Protein AF-A0A2G4FPA4-F1 (afdb_monomer)

Sequence (203 aa):
MAILRFGFSFLLLLSLALGSSGAQDKDKKAEDKPAKADPKEKWIPVGQVVAILKEVRESDKSVVLSIQTKNSYYNPQARRMVPAKMEDVELLLKDDVKIRRLNPKEDFDDKGRPKKYTVKELKELKGDDLKTPGYPADFTDLISQSIVNVTLMQKPQKPVRGGATGLVGVAGKKDDPDIAREMRPKISSIVIMGSLPDNANKR

Nearest PDB structures (foldseek):
  1txy-assembly1_B  TM=3.139E-01  e=8.212E-01  Escherichia coli
  6iic-assembly1_C  TM=1.418E-01  e=7.969E+00  Mud crab virus
  6hn4-assembly1_F  TM=1.815E-01  e=5.999E+00  Homo sapiens

pLDDT: mean 72.83, std 21.33, range [30.19, 94.69]

Radius of gyration: 29.4 Å; Cα contacts (8 Å, |Δi|>4): 274; chains: 1; bounding box: 83×73×70 Å

Secondary structure (DSSP, 8-state):
------------------------------------------PEEEEEEEEEEEEEETTTTEEEEEEEEE--EEETTTTEEEPPEEEEEEEEEEEEEEEEESSPPP-B-TTSPBP---HHHHHHHT-S-TTSSSEE--GGG--TTEEEEEEEEEPPPP-----SS-S----S-S--HHHHHHTS-EEEEEEEEEE--GGGG--

Solvent-accessible surface area (backbone atoms only — not comparable to full-atom values): 13214 Å² total; per-residue (Å²): 133,85,85,91,81,90,80,93,77,90,80,91,82,87,83,89,81,86,89,87,90,86,89,86,88,84,90,81,78,92,70,82,73,77,73,80,74,72,80,74,78,64,62,38,80,75,50,74,47,73,28,33,33,59,47,78,38,76,92,77,38,31,37,33,30,40,31,75,81,40,77,61,45,79,38,79,88,76,73,40,76,43,74,57,42,74,45,81,45,80,40,41,52,39,97,78,50,46,43,20,21,58,63,77,83,90,48,62,43,102,82,73,43,78,55,79,75,49,78,66,54,56,50,59,59,27,48,92,54,72,88,52,80,38,20,75,46,57,76,89,70,66,47,63,47,18,35,31,40,34,34,31,28,25,72,69,76,78,79,79,90,71,75,99,62,91,79,89,77,81,89,85,76,82,81,48,70,66,57,59,58,68,63,44,60,24,34,42,31,41,33,38,72,47,69,58,66,86,71,77,76,77,120

Structure (mmCIF, N/CA/C/O backbone):
data_AF-A0A2G4FPA4-F1
#
_entry.id   AF-A0A2G4FPA4-F1
#
loop_
_atom_site.group_PDB
_atom_site.id
_atom_site.type_symbol
_atom_site.label_atom_id
_atom_site.label_alt_id
_atom_site.label_comp_id
_atom_site.label_asym_id
_atom_site.label_entity_id
_atom_site.label_seq_id
_atom_site.pdbx_PDB_ins_code
_atom_site.Cartn_x
_atom_site.Cartn_y
_atom_site.Cartn_z
_atom_site.occupancy
_atom_site.B_iso_or_equiv
_atom_site.auth_seq_id
_atom_site.auth_comp_id
_atom_site.auth_asym_id
_atom_site.auth_atom_id
_atom_site.pdbx_PDB_model_num
ATOM 1 N N . MET A 1 1 ? -56.669 -41.260 -10.241 1.00 34.75 1 MET A N 1
ATOM 2 C CA . MET A 1 1 ? -55.200 -41.248 -10.401 1.00 34.75 1 MET A CA 1
ATOM 3 C C . MET A 1 1 ? -54.821 -40.135 -11.372 1.00 34.75 1 MET A C 1
ATOM 5 O O . MET A 1 1 ? -55.480 -40.036 -12.392 1.00 34.75 1 MET A O 1
ATOM 9 N N . ALA A 1 2 ? -53.792 -39.354 -11.016 1.00 39.81 2 ALA A N 1
ATOM 10 C CA . ALA A 1 2 ? -52.920 -38.506 -11.854 1.00 39.81 2 ALA A CA 1
ATOM 11 C C . ALA A 1 2 ? -53.535 -37.351 -12.700 1.00 39.81 2 ALA A C 1
ATOM 13 O O . ALA A 1 2 ? -54.249 -37.592 -13.659 1.00 39.81 2 ALA A O 1
ATOM 14 N N . ILE A 1 3 ? -53.315 -36.085 -12.287 1.00 45.44 3 ILE A N 1
ATOM 15 C CA . ILE A 1 3 ? -52.345 -35.087 -12.845 1.00 45.44 3 ILE A CA 1
ATOM 16 C C . ILE A 1 3 ? -52.970 -34.264 -14.002 1.00 45.44 3 ILE A C 1
ATOM 18 O O . ILE A 1 3 ? -53.165 -34.769 -15.094 1.00 45.44 3 ILE A O 1
ATOM 22 N N . LEU A 1 4 ? -53.491 -33.051 -13.760 1.00 46.22 4 LEU A N 1
ATOM 23 C CA . LEU A 1 4 ? -52.793 -31.746 -13.725 1.00 46.22 4 LEU A CA 1
ATOM 24 C C . LEU A 1 4 ? -52.114 -31.365 -15.063 1.00 46.22 4 LEU A C 1
ATOM 26 O O . LEU A 1 4 ? -51.034 -31.871 -15.350 1.00 46.22 4 LEU A O 1
ATOM 30 N N . ARG A 1 5 ? -52.661 -30.375 -15.795 1.00 48.62 5 ARG A N 1
ATOM 31 C CA . ARG A 1 5 ? -52.011 -29.066 -16.057 1.00 48.62 5 ARG A CA 1
ATOM 32 C C . ARG A 1 5 ? -52.805 -28.147 -16.999 1.00 48.62 5 ARG A C 1
ATOM 34 O O . ARG A 1 5 ? -53.297 -28.544 -18.045 1.00 48.62 5 ARG A O 1
ATOM 41 N N . PHE A 1 6 ? -52.845 -26.894 -16.553 1.00 43.06 6 PHE A N 1
ATOM 42 C CA . PHE A 1 6 ? -53.174 -25.644 -17.234 1.00 43.06 6 PHE A CA 1
ATOM 43 C C . PHE A 1 6 ? -52.474 -25.478 -18.595 1.00 43.06 6 PHE A C 1
ATOM 45 O O . PHE A 1 6 ? -51.288 -25.781 -18.714 1.00 43.06 6 PHE A O 1
ATOM 52 N N . GLY A 1 7 ? -53.168 -24.870 -19.560 1.00 42.28 7 GLY A N 1
ATOM 53 C CA . GLY A 1 7 ? -52.597 -24.400 -20.825 1.00 42.28 7 GLY A CA 1
ATOM 54 C C . GLY A 1 7 ? -53.458 -23.294 -21.430 1.00 42.28 7 GLY A C 1
ATOM 55 O O . GLY A 1 7 ? -54.465 -23.563 -22.071 1.00 42.28 7 GLY A O 1
ATOM 56 N N . PHE A 1 8 ? -53.063 -22.058 -21.141 1.00 43.75 8 PHE A N 1
ATOM 57 C CA . PHE A 1 8 ? -53.685 -20.784 -21.500 1.00 43.75 8 PHE A CA 1
ATOM 58 C C . PHE A 1 8 ? -53.718 -20.581 -23.028 1.00 43.75 8 PHE A C 1
ATOM 60 O O . PHE A 1 8 ? -52.703 -20.747 -23.701 1.00 43.75 8 PHE A O 1
ATOM 67 N N . SER A 1 9 ? -54.882 -20.201 -23.554 1.00 44.25 9 SER A N 1
ATOM 68 C CA . SER A 1 9 ? -55.134 -19.793 -24.942 1.00 44.25 9 SER A CA 1
ATOM 69 C C . SER A 1 9 ? -55.704 -18.368 -24.933 1.00 44.25 9 SER A C 1
ATOM 71 O O . SER A 1 9 ? -56.197 -17.941 -23.890 1.00 44.25 9 SER A O 1
ATOM 73 N N . PHE A 1 10 ? -55.697 -17.696 -26.094 1.00 41.00 10 PHE A N 1
ATOM 74 C CA . PHE A 1 10 ? -56.255 -16.357 -26.385 1.00 41.00 10 PHE A CA 1
ATOM 75 C C . PHE A 1 10 ? -55.409 -15.155 -25.902 1.00 41.00 10 PHE A C 1
ATOM 77 O O . PHE A 1 10 ? -54.870 -15.172 -24.808 1.00 41.00 10 PHE A O 1
ATOM 84 N N . LEU A 1 11 ? -55.265 -14.027 -26.606 1.00 40.06 11 LEU A N 1
ATOM 85 C CA . LEU A 1 11 ? -55.707 -13.570 -27.927 1.00 40.06 11 LEU A CA 1
ATOM 86 C C . LEU A 1 11 ? -54.980 -12.240 -28.227 1.00 40.06 11 LEU A C 1
ATOM 88 O O . LEU A 1 11 ? -54.723 -11.438 -27.333 1.00 40.06 11 LEU A O 1
ATOM 92 N N . LEU A 1 12 ? -54.706 -12.026 -29.507 1.00 42.94 12 LEU A N 1
ATOM 93 C CA . LEU A 1 12 ? -54.334 -10.787 -30.195 1.00 42.94 12 LEU A CA 1
ATOM 94 C C . LEU A 1 12 ? -55.388 -9.660 -30.010 1.00 42.94 12 LEU A C 1
ATOM 96 O O . LEU A 1 12 ? -56.567 -9.990 -30.057 1.00 42.94 12 LEU A O 1
ATOM 100 N N . LEU A 1 13 ? -54.989 -8.373 -29.906 1.00 38.28 13 LEU A N 1
ATOM 101 C CA . LEU A 1 13 ? -55.475 -7.200 -30.696 1.00 38.28 13 LEU A CA 1
ATOM 102 C C . LEU A 1 13 ? -55.431 -5.820 -29.989 1.00 38.28 13 LEU A C 1
ATOM 104 O O . LEU A 1 13 ? -55.805 -5.696 -28.831 1.00 38.28 13 LEU A O 1
ATOM 108 N N . LEU A 1 14 ? -55.166 -4.795 -30.827 1.00 39.84 14 LEU A N 1
ATOM 109 C CA . LEU A 1 14 ? -55.615 -3.381 -30.765 1.00 39.84 14 LEU A CA 1
ATOM 110 C C . LEU A 1 14 ? -54.923 -2.473 -29.718 1.00 39.84 14 LEU A C 1
ATOM 112 O O . LEU A 1 14 ? -54.841 -2.823 -28.556 1.00 39.84 14 LEU A O 1
ATOM 116 N N . SER A 1 15 ? -54.396 -1.281 -30.030 1.00 41.56 15 SER A N 1
ATOM 117 C CA . SER A 1 15 ? -54.979 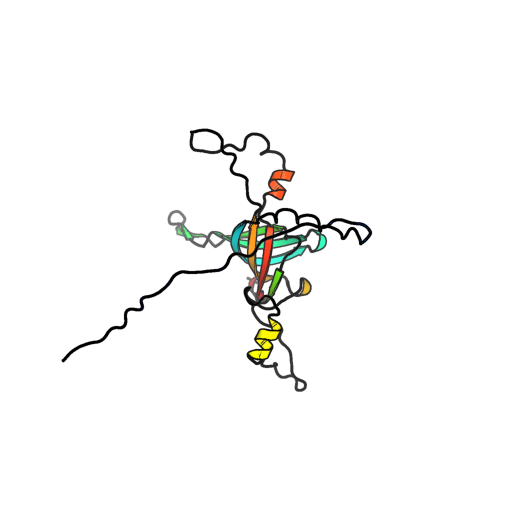-0.222 -30.865 1.00 41.56 15 SER A CA 1
ATOM 118 C C . SER A 1 15 ? -53.954 0.781 -31.432 1.00 41.56 15 SER A C 1
ATOM 120 O O . SER A 1 15 ? -53.053 1.246 -30.736 1.00 41.56 15 SER A O 1
ATOM 122 N N . LEU A 1 16 ? -54.194 1.167 -32.688 1.00 47.09 16 LEU A N 1
ATOM 123 C CA . LEU A 1 16 ? -53.699 2.352 -33.397 1.00 47.09 16 LEU A CA 1
ATOM 124 C C . LEU A 1 16 ? -54.377 3.634 -32.869 1.00 47.09 16 LEU A C 1
ATOM 126 O O . LEU A 1 16 ? -55.590 3.627 -32.671 1.00 47.09 16 LEU A O 1
ATOM 130 N N . ALA A 1 17 ? -53.643 4.749 -32.791 1.00 42.81 17 ALA A N 1
ATOM 131 C CA . ALA A 1 17 ? -54.207 6.098 -32.923 1.00 42.81 17 ALA A CA 1
ATOM 132 C C . ALA A 1 17 ? -53.205 7.043 -33.622 1.00 42.81 17 ALA A C 1
ATOM 134 O O . ALA A 1 17 ? -52.077 7.226 -33.170 1.00 42.81 17 ALA A O 1
ATOM 135 N N . LEU A 1 18 ? -53.658 7.594 -34.754 1.00 44.34 18 LEU A N 1
ATOM 136 C CA . LEU A 1 18 ? -53.112 8.708 -35.549 1.00 44.34 18 LEU A CA 1
ATOM 137 C C . LEU A 1 18 ? -53.136 10.011 -34.700 1.00 44.34 18 LEU A C 1
ATOM 139 O O . LEU A 1 18 ? -53.946 10.093 -33.789 1.00 44.34 18 LEU A O 1
ATOM 143 N N . GLY A 1 19 ? -52.340 11.079 -34.842 1.00 37.81 19 GLY A N 1
ATOM 144 C CA . GLY A 1 19 ? -51.665 11.709 -35.980 1.00 37.81 19 GLY A CA 1
ATOM 145 C C . GLY A 1 19 ? -52.340 13.060 -36.309 1.00 37.81 19 GLY A C 1
ATOM 146 O O . GLY A 1 19 ? -53.482 13.019 -36.747 1.00 37.81 19 GLY A O 1
ATOM 147 N N . SER A 1 20 ? -51.676 14.221 -36.105 1.00 42.69 20 SER A N 1
ATOM 148 C CA . SER A 1 20 ? -51.633 15.420 -37.005 1.00 42.69 20 SER A CA 1
ATOM 149 C C . SER A 1 20 ? -51.256 16.784 -36.351 1.00 42.69 20 SER A C 1
ATOM 151 O O . SER A 1 20 ? -51.858 17.229 -35.385 1.00 42.69 20 SER A O 1
ATOM 153 N N . SER A 1 21 ? -50.216 17.400 -36.943 1.00 44.25 21 SER A N 1
ATOM 154 C CA . SER A 1 21 ? -49.910 18.812 -37.301 1.00 44.25 21 SER A CA 1
ATOM 155 C C . SER A 1 21 ? -50.507 20.047 -36.582 1.00 44.25 21 SER A C 1
ATOM 157 O O . SER A 1 21 ? -51.718 20.190 -36.468 1.00 44.25 21 SER A O 1
ATOM 159 N N . GLY A 1 22 ? -49.639 21.043 -36.316 1.00 35.12 22 GLY A N 1
ATOM 160 C CA . GLY A 1 22 ? -49.979 22.465 -36.111 1.00 35.12 22 GLY A CA 1
ATOM 161 C C . GLY A 1 22 ? -48.761 23.324 -35.707 1.00 35.12 22 GLY A C 1
ATOM 162 O O . GLY A 1 22 ? -48.114 23.032 -34.708 1.00 35.12 22 GLY A O 1
ATOM 163 N N . ALA A 1 23 ? -48.423 24.358 -36.487 1.00 40.69 23 ALA A N 1
ATOM 164 C CA . ALA A 1 23 ? -47.269 25.256 -36.316 1.00 40.69 23 ALA A CA 1
ATOM 165 C C . ALA A 1 23 ? -47.632 26.580 -35.603 1.00 40.69 23 ALA A C 1
ATOM 167 O O . ALA A 1 23 ? -48.691 27.112 -35.909 1.00 40.69 23 ALA A O 1
ATOM 168 N N . GLN A 1 24 ? -46.752 27.128 -34.739 1.00 33.03 24 GLN A N 1
ATOM 169 C CA . GLN A 1 24 ? -46.322 28.552 -34.663 1.00 33.03 24 GLN A CA 1
ATOM 170 C C . GLN A 1 24 ? -45.590 28.917 -33.346 1.00 33.03 24 GLN A C 1
ATOM 172 O O . GLN A 1 24 ? -46.107 28.719 -32.256 1.00 33.03 24 GLN A O 1
ATOM 177 N N . ASP A 1 25 ? -44.409 29.519 -33.532 1.00 34.91 25 ASP A N 1
ATOM 178 C CA . ASP A 1 25 ? -43.766 30.632 -32.807 1.00 34.91 25 ASP A CA 1
ATOM 179 C C . ASP A 1 25 ? -43.399 30.620 -31.297 1.00 34.91 25 ASP A C 1
ATOM 181 O O . ASP A 1 25 ? -44.233 30.552 -30.401 1.00 34.91 25 ASP A O 1
ATOM 185 N N . LYS A 1 26 ? -42.107 30.954 -31.107 1.00 30.19 26 LYS A N 1
ATOM 186 C CA . LYS A 1 26 ? -41.444 31.760 -30.056 1.00 30.19 26 LYS A CA 1
ATOM 187 C C . LYS A 1 26 ? -41.018 31.148 -28.709 1.00 30.19 26 LYS A C 1
ATOM 189 O O . LYS A 1 26 ? -41.804 30.851 -27.819 1.00 30.19 26 LYS A O 1
ATOM 194 N N . ASP A 1 27 ? -39.687 31.152 -28.577 1.00 43.16 27 ASP A N 1
ATOM 195 C CA . ASP A 1 27 ? -38.871 31.427 -27.391 1.00 43.16 27 ASP A CA 1
ATOM 196 C C . ASP A 1 27 ? -38.981 30.490 -26.184 1.00 43.16 27 ASP A C 1
ATOM 198 O O . ASP A 1 27 ? -39.816 30.664 -25.299 1.00 43.16 27 ASP A O 1
ATOM 202 N N . LYS A 1 28 ? -37.992 29.589 -26.066 1.00 33.06 28 LYS A N 1
ATOM 203 C CA . LYS A 1 28 ? -37.358 29.255 -24.779 1.00 33.06 28 LYS A CA 1
ATOM 204 C C . LYS A 1 28 ? -36.022 28.530 -24.970 1.00 33.06 28 LYS A C 1
ATOM 206 O O . LYS A 1 28 ? -35.974 27.369 -25.347 1.00 33.06 28 LYS A O 1
ATOM 211 N N . LYS A 1 29 ? -34.962 29.266 -24.618 1.00 32.78 29 LYS A N 1
ATOM 212 C CA . LY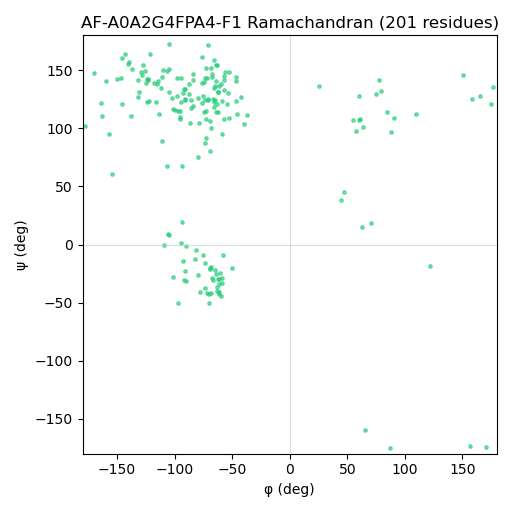S A 1 29 ? -33.776 28.804 -23.883 1.00 32.78 29 LYS A CA 1
ATOM 213 C C . LYS A 1 29 ? -32.996 27.647 -24.526 1.00 32.78 29 LYS A C 1
ATOM 215 O O . LYS A 1 29 ? -33.292 26.477 -24.320 1.00 32.78 29 LYS A O 1
ATOM 220 N N . ALA A 1 30 ? -31.926 28.009 -25.234 1.00 36.53 30 ALA A N 1
ATOM 221 C CA . ALA A 1 30 ? -30.812 27.110 -25.501 1.00 36.53 30 ALA A CA 1
ATOM 222 C C . ALA A 1 30 ? -30.221 26.649 -24.157 1.00 36.53 30 ALA A C 1
ATOM 224 O O . ALA A 1 30 ? -29.442 27.360 -23.529 1.00 36.53 30 ALA A O 1
ATOM 225 N N . GLU A 1 31 ? -30.670 25.490 -23.683 1.00 33.12 31 GLU A N 1
ATOM 226 C CA . GLU A 1 31 ? -29.998 24.737 -22.635 1.00 33.12 31 GLU A CA 1
ATOM 227 C C . GLU A 1 31 ? -28.774 24.053 -23.240 1.00 33.12 31 GLU A C 1
ATOM 229 O O . GLU A 1 31 ? -28.856 23.374 -24.270 1.00 33.12 31 GLU A O 1
ATOM 234 N N . ASP A 1 32 ? -27.640 24.283 -22.581 1.00 41.69 32 ASP A N 1
ATOM 235 C CA . ASP A 1 32 ? -26.390 23.558 -22.736 1.00 41.69 32 ASP A CA 1
ATOM 236 C C . ASP A 1 32 ? -26.653 22.072 -22.978 1.00 41.69 32 ASP A C 1
ATOM 238 O O . ASP A 1 32 ? -27.072 21.331 -22.087 1.00 41.69 32 ASP A O 1
ATOM 242 N N . LYS A 1 33 ? -26.347 21.608 -24.191 1.00 37.62 33 LYS A N 1
ATOM 243 C CA . LYS A 1 33 ? -26.047 20.194 -24.389 1.00 37.62 33 LYS A CA 1
ATOM 244 C C . LYS A 1 33 ? -24.774 19.927 -23.587 1.00 37.62 33 LYS A C 1
ATOM 246 O O . LYS A 1 33 ? -23.735 20.466 -23.976 1.00 37.62 33 LYS A O 1
ATOM 251 N N . PRO A 1 34 ? -24.796 19.107 -22.519 1.00 38.94 34 PRO A N 1
ATOM 252 C CA . PRO A 1 34 ? -23.556 18.701 -21.892 1.00 38.94 34 PRO A CA 1
ATOM 253 C C . PRO A 1 34 ? -22.726 18.002 -22.962 1.00 38.94 34 PRO A C 1
ATOM 255 O O . PRO A 1 34 ? -23.188 17.069 -23.633 1.00 38.94 34 PRO A O 1
ATOM 258 N N . ALA A 1 35 ? -21.517 18.524 -23.155 1.00 36.78 35 ALA A N 1
ATOM 259 C CA . ALA A 1 35 ? -20.487 17.908 -23.960 1.00 36.78 35 ALA A CA 1
ATOM 260 C C . ALA A 1 35 ? -20.474 16.406 -23.659 1.00 36.78 35 ALA A C 1
ATOM 262 O O . ALA A 1 35 ? -20.438 15.987 -22.499 1.00 36.78 35 ALA A O 1
ATOM 263 N N . LYS A 1 36 ? -20.569 15.598 -24.720 1.00 38.06 36 LYS A N 1
ATOM 264 C CA . LYS A 1 36 ? -20.336 14.156 -24.660 1.00 38.06 36 LYS A CA 1
ATOM 265 C C . LYS A 1 36 ? -19.058 13.944 -23.862 1.00 38.06 36 LYS A C 1
ATOM 267 O O . LYS A 1 36 ? -17.993 14.330 -24.328 1.00 38.06 36 LYS A O 1
ATOM 272 N N . ALA A 1 37 ? -19.206 13.357 -22.676 1.00 39.19 37 ALA A N 1
ATOM 273 C CA . ALA A 1 37 ? -18.095 12.935 -21.849 1.00 39.19 37 ALA A CA 1
ATOM 274 C C . ALA A 1 37 ? -17.100 12.176 -22.729 1.00 39.19 37 ALA A C 1
ATOM 276 O O . ALA A 1 37 ? -17.478 11.206 -23.399 1.00 39.19 37 ALA A O 1
ATOM 277 N N . ASP A 1 38 ? -15.858 12.654 -22.739 1.00 49.84 38 ASP A N 1
ATOM 278 C CA . ASP A 1 38 ? -14.746 11.985 -23.388 1.00 49.84 38 ASP A CA 1
ATOM 279 C C . ASP A 1 38 ? -14.754 10.497 -23.015 1.00 49.84 38 ASP A C 1
ATOM 281 O O . ASP A 1 38 ? -15.091 10.137 -21.876 1.00 49.84 38 ASP A O 1
ATOM 285 N N . PRO A 1 39 ? -14.444 9.599 -23.964 1.00 48.75 39 PRO A N 1
ATOM 286 C CA . PRO A 1 39 ? -14.462 8.172 -23.706 1.00 48.75 39 PRO A CA 1
ATOM 287 C C . PRO A 1 39 ? -13.520 7.887 -22.540 1.00 48.75 39 PRO A C 1
ATOM 289 O O . PRO A 1 39 ? -12.307 7.978 -22.703 1.00 48.75 39 PRO A O 1
ATOM 292 N N . LYS A 1 40 ? -14.091 7.553 -21.370 1.00 58.19 40 LYS A N 1
ATOM 293 C CA . LYS A 1 40 ? -13.372 7.075 -20.181 1.00 58.19 40 LYS A CA 1
ATOM 294 C C . LYS A 1 40 ? -12.277 6.123 -20.649 1.00 58.19 40 LYS A C 1
ATOM 296 O O . LYS A 1 40 ? -12.586 4.992 -21.032 1.00 58.19 40 LYS A O 1
ATOM 301 N N . GLU A 1 41 ? -11.027 6.589 -20.654 1.00 62.44 41 GLU A N 1
ATOM 302 C CA . GLU A 1 41 ? -9.870 5.765 -20.981 1.00 62.44 41 GLU A CA 1
ATOM 303 C C . GLU A 1 41 ? -9.941 4.526 -20.085 1.00 62.44 41 GLU A C 1
ATOM 305 O O . GLU A 1 41 ? -9.834 4.612 -18.858 1.00 62.44 41 GLU A O 1
ATOM 310 N N . LYS A 1 42 ? -10.240 3.368 -20.685 1.00 73.81 42 LYS A N 1
ATOM 311 C CA . LYS A 1 42 ? -10.439 2.116 -19.952 1.00 73.81 42 LYS A CA 1
ATOM 312 C C . LYS A 1 42 ? -9.084 1.601 -19.484 1.00 73.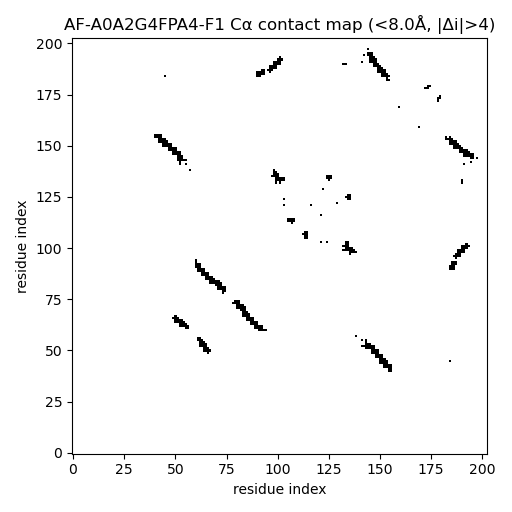81 42 LYS A C 1
ATOM 314 O O . LYS A 1 42 ? -8.448 0.817 -20.179 1.00 73.81 42 LYS A O 1
ATOM 319 N N . TRP A 1 43 ? -8.652 2.051 -18.312 1.00 81.31 43 TRP A N 1
ATOM 320 C CA . TRP A 1 43 ? -7.528 1.467 -17.586 1.00 81.31 43 TRP A CA 1
ATOM 321 C C . TRP A 1 43 ? -7.742 -0.043 -17.410 1.00 81.31 43 TRP A C 1
ATOM 323 O O . TRP A 1 43 ? -8.817 -0.477 -16.990 1.00 81.31 43 TRP A O 1
ATOM 333 N N . ILE A 1 44 ? -6.727 -0.832 -17.755 1.00 84.62 44 ILE A N 1
ATOM 334 C CA . ILE A 1 44 ? -6.735 -2.291 -17.639 1.00 84.62 44 ILE A CA 1
ATOM 335 C C . ILE A 1 44 ? -6.013 -2.673 -16.339 1.00 84.62 44 ILE A C 1
ATOM 337 O O . ILE A 1 44 ? -4.879 -2.227 -16.141 1.00 84.62 44 ILE A O 1
ATOM 341 N N . PRO A 1 45 ? -6.617 -3.493 -15.459 1.00 86.56 45 PRO A N 1
ATOM 342 C CA . PRO A 1 45 ? -5.928 -4.011 -14.283 1.00 86.56 45 PRO A CA 1
ATOM 343 C C . PRO A 1 45 ? -4.805 -4.959 -14.705 1.00 86.56 45 PRO A C 1
ATOM 345 O O . PRO A 1 45 ? -5.039 -5.925 -15.427 1.00 86.56 45 PRO A O 1
ATOM 348 N N . VAL A 1 46 ? -3.588 -4.675 -14.245 1.00 87.06 46 VAL A N 1
ATOM 349 C CA . VAL A 1 46 ? -2.388 -5.488 -14.515 1.00 87.06 46 VAL A CA 1
ATOM 350 C C . VAL A 1 46 ? -2.186 -6.534 -13.423 1.00 87.06 46 VAL A C 1
ATOM 352 O O . VAL A 1 46 ? -1.683 -7.621 -13.685 1.00 87.06 46 VAL A O 1
ATOM 355 N N . GLY A 1 47 ? -2.602 -6.221 -12.197 1.00 89.31 47 GLY A N 1
ATOM 356 C CA . GLY A 1 47 ? -2.505 -7.134 -11.069 1.00 89.31 47 GLY A CA 1
ATOM 357 C C . GLY A 1 47 ? -2.493 -6.417 -9.727 1.00 89.31 47 GLY A C 1
ATOM 358 O O . GLY A 1 47 ? -2.674 -5.199 -9.642 1.00 89.31 47 GLY A O 1
ATOM 359 N N . GLN A 1 48 ? -2.270 -7.204 -8.681 1.00 91.12 48 GLN A N 1
ATOM 360 C CA . GLN A 1 48 ? -2.103 -6.740 -7.311 1.00 91.12 48 GLN A CA 1
ATOM 361 C C . GLN A 1 48 ? -0.760 -7.211 -6.770 1.00 91.12 48 GLN A C 1
ATOM 363 O O . GLN A 1 48 ? -0.340 -8.334 -7.053 1.00 91.12 48 GLN A O 1
ATOM 368 N N . VAL A 1 49 ? -0.094 -6.356 -6.001 1.00 91.56 49 VAL A N 1
ATOM 369 C CA . VAL A 1 49 ? 1.200 -6.663 -5.387 1.00 91.56 49 VAL A CA 1
ATOM 370 C C . VAL A 1 49 ? 1.136 -6.308 -3.911 1.00 91.56 49 VAL A C 1
ATOM 372 O O . VAL A 1 49 ? 0.717 -5.210 -3.552 1.00 91.56 49 VAL A O 1
ATOM 375 N N . VAL A 1 50 ? 1.566 -7.234 -3.057 1.00 91.88 50 VAL A N 1
ATOM 376 C CA . VAL A 1 50 ? 1.801 -6.955 -1.639 1.00 91.88 50 VAL A CA 1
ATOM 377 C C . VAL A 1 50 ? 3.253 -6.527 -1.484 1.00 91.88 50 VAL A C 1
ATOM 379 O O . VAL A 1 50 ? 4.158 -7.235 -1.925 1.00 91.88 50 VAL A O 1
ATOM 382 N N . ALA A 1 51 ? 3.470 -5.360 -0.892 1.00 92.50 51 ALA A N 1
ATOM 383 C CA . ALA A 1 51 ? 4.785 -4.757 -0.756 1.00 92.50 51 ALA A CA 1
ATOM 384 C C . ALA A 1 51 ? 4.931 -4.034 0.582 1.00 92.50 51 ALA A C 1
ATOM 386 O O . ALA A 1 51 ? 3.945 -3.731 1.257 1.00 92.50 51 ALA A O 1
ATOM 387 N N . ILE A 1 52 ? 6.175 -3.737 0.944 1.00 93.19 52 ILE A N 1
ATOM 388 C CA . ILE A 1 52 ? 6.493 -2.896 2.096 1.00 93.19 52 ILE A CA 1
ATOM 389 C C . ILE A 1 52 ? 6.665 -1.469 1.593 1.00 93.19 52 ILE A C 1
ATOM 391 O O . ILE A 1 52 ? 7.505 -1.211 0.732 1.00 93.19 52 ILE A O 1
ATOM 395 N N . LEU A 1 53 ? 5.891 -0.537 2.128 1.00 93.25 53 LEU A N 1
ATOM 396 C CA . LEU A 1 53 ? 6.038 0.875 1.817 1.00 93.25 53 LEU A CA 1
ATOM 397 C C . LEU A 1 53 ? 7.329 1.407 2.447 1.00 93.25 53 LEU A C 1
ATOM 399 O O . LEU A 1 53 ? 7.517 1.286 3.654 1.00 93.25 53 LEU A O 1
ATOM 403 N N . LYS A 1 54 ? 8.225 1.999 1.656 1.00 92.62 54 LYS A N 1
ATOM 404 C CA . LYS A 1 54 ? 9.426 2.669 2.178 1.00 92.62 54 LYS A CA 1
ATOM 405 C C . LYS A 1 54 ? 9.221 4.169 2.307 1.00 92.62 54 LYS A C 1
ATOM 407 O O . LYS A 1 54 ? 9.476 4.729 3.370 1.00 92.62 54 LYS A O 1
ATOM 412 N N . GLU A 1 55 ? 8.742 4.791 1.238 1.00 91.00 55 GLU A N 1
ATOM 413 C CA . GLU A 1 55 ? 8.645 6.242 1.117 1.00 91.00 55 GLU A CA 1
ATOM 414 C C . GLU A 1 55 ? 7.411 6.621 0.291 1.00 91.00 55 GLU A C 1
ATOM 416 O O . GLU A 1 55 ? 7.069 5.936 -0.680 1.00 91.00 55 GLU A O 1
ATOM 421 N N . VAL A 1 56 ? 6.765 7.723 0.671 1.00 91.12 56 VAL A N 1
ATOM 422 C CA . VAL A 1 56 ? 5.663 8.347 -0.068 1.00 91.12 56 VAL A CA 1
ATOM 423 C C . VAL A 1 56 ? 6.124 9.726 -0.513 1.00 91.12 56 VAL A C 1
ATOM 425 O O . VAL A 1 56 ? 6.495 10.551 0.318 1.00 91.12 56 VAL A O 1
ATOM 428 N N . ARG A 1 57 ? 6.088 9.981 -1.822 1.00 91.25 57 ARG A N 1
ATOM 429 C CA . ARG A 1 57 ? 6.397 11.283 -2.417 1.00 91.25 57 ARG A CA 1
ATOM 430 C C . ARG A 1 57 ? 5.121 11.875 -2.981 1.00 91.25 57 ARG A C 1
ATOM 432 O O . ARG A 1 57 ? 4.764 11.657 -4.139 1.00 91.25 57 ARG A O 1
ATOM 439 N N . GLU A 1 58 ? 4.412 12.614 -2.136 1.00 84.56 58 GLU A N 1
ATOM 440 C CA . GLU A 1 58 ? 3.147 13.249 -2.517 1.00 84.56 58 GLU A CA 1
ATOM 441 C C . GLU A 1 58 ? 3.336 14.282 -3.639 1.00 84.56 58 GLU A C 1
ATOM 443 O O . GLU A 1 58 ? 2.504 14.350 -4.543 1.00 84.56 58 GLU A O 1
ATOM 448 N N . SER A 1 59 ? 4.454 15.025 -3.633 1.00 85.31 59 SER A N 1
ATOM 449 C CA . SER A 1 59 ? 4.776 16.034 -4.657 1.00 85.31 59 SER A CA 1
ATOM 450 C C . SER A 1 59 ? 4.872 15.436 -6.058 1.00 85.31 59 SER A C 1
ATOM 452 O O . SER A 1 59 ? 4.308 15.969 -7.012 1.00 85.31 59 SER A O 1
ATOM 454 N N . ASP A 1 60 ? 5.544 14.291 -6.161 1.00 83.62 60 ASP A N 1
ATOM 455 C CA . ASP A 1 60 ? 5.861 13.638 -7.432 1.00 83.62 60 ASP A CA 1
ATOM 456 C C . ASP A 1 60 ? 4.804 12.590 -7.800 1.00 83.62 60 ASP A C 1
ATOM 458 O O . ASP A 1 60 ? 4.909 11.914 -8.828 1.00 83.62 60 ASP A O 1
ATOM 462 N N . LYS A 1 61 ? 3.776 12.445 -6.949 1.00 88.38 61 LYS A N 1
ATOM 463 C CA . LYS A 1 61 ? 2.765 11.388 -7.017 1.00 88.38 61 LYS A CA 1
ATOM 464 C C . LYS A 1 61 ? 3.425 10.020 -7.209 1.00 88.38 61 LYS A C 1
ATOM 466 O O . LYS A 1 61 ? 2.982 9.232 -8.045 1.00 88.38 61 LYS A O 1
ATOM 471 N N . SER A 1 62 ? 4.482 9.727 -6.456 1.00 90.00 62 SER A N 1
ATOM 472 C CA . SER A 1 62 ? 5.189 8.447 -6.518 1.00 90.00 62 SER A CA 1
ATOM 473 C C . SER A 1 62 ? 5.326 7.807 -5.139 1.00 90.00 62 SER A C 1
ATOM 475 O O . SER A 1 62 ? 5.265 8.463 -4.099 1.00 90.00 62 SER A O 1
ATOM 477 N N . VAL A 1 63 ? 5.456 6.484 -5.121 1.00 92.00 63 VAL A N 1
ATOM 478 C CA . VAL A 1 63 ? 5.722 5.708 -3.906 1.00 92.00 63 VAL A CA 1
ATOM 479 C C . VAL A 1 63 ? 6.855 4.731 -4.162 1.00 92.00 63 VAL A C 1
ATOM 481 O O . VAL A 1 63 ? 6.939 4.124 -5.234 1.00 92.00 63 VAL A O 1
ATOM 484 N N . VAL A 1 64 ? 7.711 4.559 -3.160 1.00 92.88 64 VAL A N 1
ATOM 485 C CA . VAL A 1 64 ? 8.798 3.582 -3.182 1.00 92.88 64 VAL A CA 1
ATOM 486 C C . VAL A 1 64 ? 8.354 2.355 -2.400 1.00 92.88 64 VAL A C 1
ATOM 488 O O . VAL A 1 64 ? 8.114 2.419 -1.190 1.00 92.88 64 VAL A O 1
ATOM 491 N N . LEU A 1 65 ? 8.239 1.231 -3.100 1.00 92.94 65 LEU A N 1
ATOM 492 C CA . LEU A 1 65 ? 7.800 -0.045 -2.547 1.00 92.94 65 LEU A CA 1
ATOM 493 C C . LEU A 1 65 ? 8.954 -1.043 -2.547 1.00 92.94 65 LEU A C 1
ATOM 495 O O . LEU A 1 65 ? 9.633 -1.202 -3.556 1.00 92.94 65 LEU A O 1
ATOM 499 N N . SER A 1 66 ? 9.138 -1.761 -1.445 1.00 92.38 66 SER A N 1
ATOM 500 C CA . SER A 1 66 ? 10.057 -2.893 -1.361 1.00 92.38 66 SER A CA 1
ATOM 501 C C . SER A 1 66 ? 9.289 -4.187 -1.615 1.00 92.38 66 SER A C 1
ATOM 503 O O . SER A 1 66 ? 8.389 -4.549 -0.849 1.00 92.38 66 SER A O 1
ATOM 505 N N . ILE A 1 67 ? 9.618 -4.865 -2.713 1.00 91.00 67 ILE A N 1
ATOM 506 C CA . ILE A 1 67 ? 8.924 -6.064 -3.194 1.00 91.00 67 ILE A CA 1
ATOM 507 C C . ILE A 1 67 ? 9.903 -7.237 -3.183 1.00 91.00 67 ILE A C 1
ATOM 509 O O . ILE A 1 67 ? 11.060 -7.110 -3.582 1.00 91.00 67 ILE A O 1
ATOM 513 N N . GLN A 1 68 ? 9.431 -8.406 -2.760 1.00 85.69 68 GLN A N 1
ATOM 514 C CA . GLN A 1 68 ? 10.191 -9.645 -2.869 1.00 85.69 68 GLN A CA 1
ATOM 515 C C . GLN A 1 68 ? 10.108 -10.173 -4.309 1.00 85.69 68 GLN A C 1
ATOM 517 O O . GLN A 1 68 ? 9.077 -10.702 -4.717 1.00 85.69 68 GLN A O 1
ATOM 522 N N . THR A 1 69 ? 11.177 -10.031 -5.096 1.00 80.56 69 THR A N 1
ATOM 523 C CA . THR A 1 69 ? 11.163 -10.427 -6.521 1.00 80.56 69 THR A CA 1
ATOM 524 C C . THR A 1 69 ? 11.618 -11.862 -6.755 1.00 80.56 69 THR A C 1
ATOM 526 O O . THR A 1 69 ? 11.265 -12.473 -7.764 1.00 80.56 69 THR A O 1
ATOM 529 N N . LYS A 1 70 ? 12.384 -12.431 -5.817 1.00 80.12 70 LYS A N 1
ATOM 530 C CA . LYS A 1 70 ? 12.830 -13.829 -5.862 1.00 80.12 70 LYS A CA 1
ATOM 531 C C . LYS A 1 70 ? 12.588 -14.505 -4.522 1.00 80.12 70 LYS A C 1
ATOM 533 O O . LYS A 1 70 ? 13.043 -14.027 -3.481 1.00 80.12 70 LYS A O 1
ATOM 538 N N . ASN A 1 71 ? 11.900 -15.642 -4.564 1.00 81.19 71 ASN A N 1
ATOM 539 C CA . ASN A 1 71 ? 11.744 -16.506 -3.400 1.00 81.19 71 ASN A CA 1
ATOM 540 C C . ASN A 1 71 ? 13.084 -17.146 -3.036 1.00 81.19 71 ASN A C 1
ATOM 542 O O . ASN A 1 71 ? 13.935 -17.349 -3.901 1.00 81.19 71 ASN A O 1
ATOM 546 N N . SER A 1 72 ? 13.258 -17.469 -1.753 1.00 81.94 72 SER A N 1
ATOM 547 C CA . SER A 1 72 ? 14.406 -18.262 -1.318 1.00 81.94 72 SER A CA 1
ATOM 548 C C . SER A 1 72 ? 14.343 -19.636 -1.979 1.00 81.94 72 SER A C 1
ATOM 550 O O . SER A 1 72 ? 13.290 -20.277 -1.971 1.00 81.94 72 SER A O 1
ATOM 552 N N . TYR A 1 73 ? 15.448 -20.081 -2.569 1.00 85.38 73 TYR A N 1
ATOM 553 C CA . TYR A 1 73 ? 15.529 -21.393 -3.205 1.00 85.38 73 TYR A CA 1
ATOM 554 C C . TYR A 1 73 ? 16.841 -22.093 -2.871 1.00 85.38 73 TYR A C 1
ATOM 556 O O . TYR A 1 73 ? 17.874 -21.467 -2.614 1.00 85.38 73 TYR A O 1
ATOM 564 N N . TYR A 1 74 ? 16.797 -23.424 -2.866 1.00 89.69 74 TYR A N 1
ATOM 565 C CA . TYR A 1 74 ? 17.989 -24.241 -2.687 1.00 89.69 74 TYR A CA 1
ATOM 566 C C . TYR A 1 74 ? 18.797 -24.263 -3.978 1.00 89.69 74 TYR A C 1
ATOM 568 O O . TYR A 1 74 ? 18.290 -24.679 -5.020 1.00 89.69 74 TYR A O 1
ATOM 576 N N . ASN A 1 75 ? 20.058 -23.834 -3.914 1.00 88.69 75 ASN A N 1
ATOM 577 C CA . ASN A 1 75 ? 20.983 -23.998 -5.025 1.00 88.69 75 ASN A CA 1
ATOM 578 C C . ASN A 1 75 ? 21.812 -25.279 -4.804 1.00 88.69 75 ASN A C 1
ATOM 580 O O . ASN A 1 75 ? 22.696 -25.271 -3.941 1.00 88.69 75 ASN A O 1
ATOM 584 N N . PRO A 1 76 ? 21.578 -26.359 -5.580 1.00 89.94 76 PRO A N 1
ATOM 585 C CA . PRO A 1 76 ? 22.288 -27.624 -5.401 1.00 89.94 76 PRO A CA 1
ATOM 586 C C . PRO A 1 76 ? 23.778 -27.530 -5.755 1.00 89.94 76 PRO A C 1
ATOM 588 O O . PRO A 1 76 ? 24.5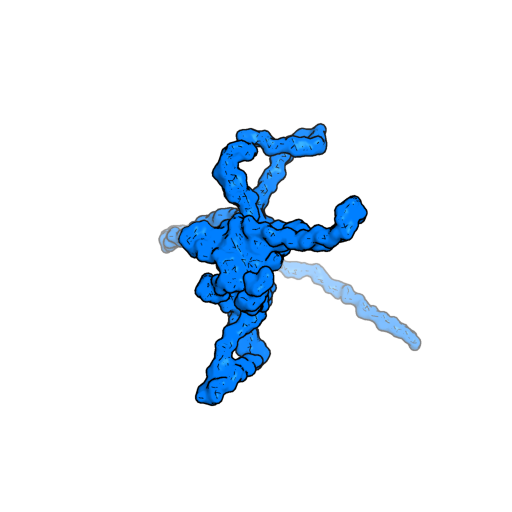87 -28.232 -5.155 1.00 89.94 76 PRO A O 1
ATOM 591 N N . GLN A 1 77 ? 24.168 -26.635 -6.671 1.00 91.69 77 GLN A N 1
ATOM 592 C CA . GLN A 1 77 ? 25.572 -26.445 -7.059 1.00 91.69 77 GLN A CA 1
ATOM 593 C C . GLN A 1 77 ? 26.375 -25.789 -5.932 1.00 91.69 77 GLN A C 1
ATOM 595 O O . GLN A 1 77 ? 27.486 -26.209 -5.628 1.00 91.69 77 GLN A O 1
ATOM 600 N N . ALA A 1 78 ? 25.794 -24.780 -5.281 1.00 88.94 78 ALA A N 1
ATOM 601 C CA . ALA A 1 78 ? 26.435 -24.058 -4.183 1.00 88.94 78 ALA A CA 1
ATOM 602 C C . ALA A 1 78 ? 26.147 -24.667 -2.795 1.00 88.94 78 ALA A C 1
ATOM 604 O O . ALA A 1 78 ? 26.612 -24.124 -1.795 1.00 88.94 78 ALA A O 1
ATOM 605 N N . ARG A 1 79 ? 25.347 -25.746 -2.724 1.00 90.88 79 ARG A N 1
ATOM 606 C CA . ARG A 1 79 ? 24.872 -26.414 -1.494 1.00 90.88 79 ARG A CA 1
ATOM 607 C C . ARG A 1 79 ? 24.395 -25.444 -0.405 1.00 90.88 79 ARG A C 1
ATOM 609 O O . ARG A 1 79 ? 24.628 -25.663 0.781 1.00 90.88 79 ARG A O 1
ATOM 616 N N . ARG A 1 80 ? 23.716 -24.365 -0.802 1.00 90.94 80 ARG A N 1
ATOM 617 C CA . ARG A 1 80 ? 23.229 -23.328 0.118 1.00 90.94 80 ARG A CA 1
ATOM 618 C C . ARG A 1 80 ? 21.843 -22.831 -0.265 1.00 90.94 80 ARG A C 1
ATOM 620 O O . ARG A 1 80 ? 21.452 -22.876 -1.433 1.00 90.94 80 ARG A O 1
ATOM 627 N N . MET A 1 81 ? 21.129 -22.314 0.729 1.00 85.44 81 MET A N 1
ATOM 628 C CA . MET A 1 81 ? 19.928 -21.509 0.519 1.00 85.44 81 MET A CA 1
ATOM 629 C C . MET A 1 81 ? 20.341 -20.152 -0.063 1.00 85.44 81 MET A C 1
ATOM 631 O O . MET A 1 81 ? 21.191 -19.467 0.508 1.00 85.44 81 MET A O 1
ATOM 635 N N . VAL A 1 82 ? 19.768 -19.770 -1.202 1.00 85.19 82 VAL A N 1
ATOM 636 C CA . VAL A 1 82 ? 19.871 -18.400 -1.713 1.00 85.19 82 VAL A CA 1
ATOM 637 C C . VAL A 1 82 ? 18.758 -17.601 -1.041 1.00 85.19 82 VAL A C 1
ATOM 639 O O . VAL A 1 82 ? 17.599 -17.958 -1.242 1.00 85.19 82 VAL A O 1
ATOM 642 N N . PRO A 1 83 ? 19.067 -16.569 -0.232 1.00 84.12 83 PRO A N 1
ATOM 643 C CA . PRO A 1 83 ? 18.040 -15.815 0.472 1.00 84.12 83 PRO A CA 1
ATOM 644 C C . PRO A 1 83 ? 17.131 -15.082 -0.515 1.00 84.12 83 PRO A C 1
ATOM 646 O O . PRO A 1 83 ? 17.528 -14.750 -1.635 1.00 84.12 83 PRO A O 1
ATOM 649 N N . ALA A 1 84 ? 15.906 -14.811 -0.073 1.00 83.50 84 ALA A N 1
ATOM 650 C CA . ALA A 1 84 ? 14.990 -13.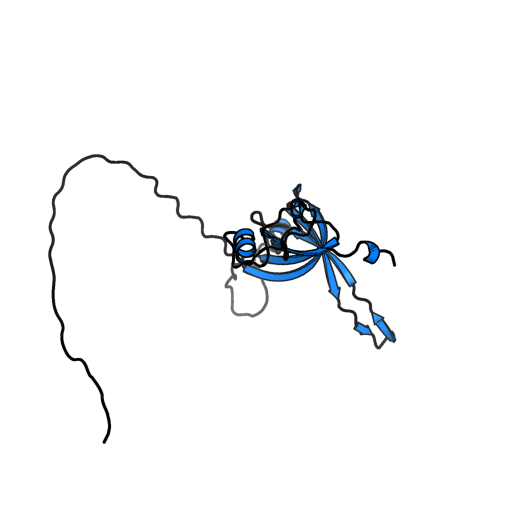966 -0.813 1.00 83.50 84 ALA A CA 1
ATOM 651 C C . ALA A 1 84 ? 15.591 -12.570 -1.014 1.00 83.50 84 ALA A C 1
ATOM 653 O O . ALA A 1 84 ? 16.183 -12.003 -0.094 1.00 83.50 84 ALA A O 1
ATOM 654 N N . LYS A 1 85 ? 15.426 -12.016 -2.216 1.00 85.56 85 LYS A N 1
ATOM 655 C CA . LYS A 1 85 ? 15.893 -10.666 -2.533 1.00 85.56 85 LYS A CA 1
ATOM 656 C C . LYS A 1 85 ? 14.712 -9.700 -2.514 1.00 85.56 85 LYS A C 1
ATOM 658 O O . LYS A 1 85 ? 13.725 -9.925 -3.216 1.00 85.56 85 LYS A O 1
ATOM 663 N N . MET A 1 86 ? 14.852 -8.638 -1.727 1.00 87.56 86 MET A N 1
ATOM 664 C CA . MET A 1 86 ? 13.971 -7.475 -1.762 1.00 87.56 86 MET A CA 1
ATOM 665 C C . MET A 1 86 ? 14.543 -6.460 -2.749 1.00 87.56 86 MET A C 1
ATOM 667 O O . MET A 1 86 ? 15.748 -6.198 -2.741 1.00 87.56 86 MET A O 1
ATOM 671 N N . GLU A 1 87 ? 13.694 -5.912 -3.607 1.00 89.81 87 GLU A N 1
ATOM 672 C CA . GLU A 1 87 ? 14.055 -4.847 -4.538 1.00 89.81 87 GLU A CA 1
ATOM 673 C C . GLU A 1 87 ? 13.122 -3.661 -4.335 1.00 89.81 87 GLU A C 1
ATOM 675 O O . GLU A 1 87 ? 11.918 -3.826 -4.128 1.00 89.81 87 GLU A O 1
ATOM 680 N N . ASP A 1 88 ? 13.703 -2.467 -4.380 1.00 92.62 88 ASP A N 1
ATOM 681 C CA . ASP A 1 88 ? 12.962 -1.225 -4.237 1.00 92.62 88 ASP A CA 1
ATOM 682 C C . ASP A 1 88 ? 12.526 -0.743 -5.616 1.00 92.62 88 ASP A C 1
ATOM 684 O O . ASP A 1 88 ? 13.340 -0.584 -6.528 1.00 92.62 88 ASP A O 1
ATOM 688 N N . VAL A 1 89 ? 11.224 -0.534 -5.766 1.00 91.19 89 VAL A N 1
ATOM 689 C CA . VAL A 1 89 ? 10.590 -0.134 -7.016 1.00 91.19 89 VAL A CA 1
ATOM 690 C C . VAL A 1 89 ? 9.819 1.151 -6.770 1.00 91.19 89 VAL A C 1
ATOM 692 O O . VAL A 1 89 ? 8.923 1.202 -5.928 1.00 91.19 89 VAL A O 1
ATOM 695 N N . GLU A 1 90 ? 10.159 2.186 -7.530 1.00 92.19 90 GLU A N 1
ATOM 696 C CA . GLU A 1 90 ? 9.396 3.428 -7.563 1.00 92.19 90 GLU A CA 1
ATOM 697 C C . GLU A 1 90 ? 8.248 3.308 -8.572 1.00 92.19 90 GLU A C 1
ATOM 699 O O . GLU A 1 90 ? 8.458 2.992 -9.749 1.00 92.19 90 GLU A O 1
ATOM 704 N N . LEU A 1 91 ? 7.026 3.554 -8.103 1.00 91.06 91 LEU A N 1
ATOM 705 C CA . LEU A 1 91 ? 5.808 3.492 -8.905 1.00 91.06 91 LEU A CA 1
ATOM 706 C C . LEU A 1 91 ? 5.046 4.810 -8.836 1.00 91.06 91 LEU A C 1
ATOM 708 O O . LEU A 1 91 ? 4.948 5.436 -7.785 1.00 91.06 91 LEU A O 1
ATOM 712 N N . LEU A 1 92 ? 4.460 5.195 -9.969 1.00 91.69 92 LEU A N 1
ATOM 713 C CA . LEU A 1 92 ? 3.633 6.391 -10.077 1.00 91.69 92 LEU A CA 1
ATOM 714 C C . LEU A 1 92 ? 2.196 6.096 -9.645 1.00 91.69 92 LEU A C 1
ATOM 716 O O . LEU A 1 92 ? 1.626 5.049 -9.966 1.00 91.69 92 LEU A O 1
ATOM 720 N N . LEU A 1 93 ? 1.590 7.052 -8.961 1.00 91.06 93 LEU A N 1
ATOM 721 C CA . LEU A 1 93 ? 0.189 7.059 -8.583 1.00 91.06 93 LEU A CA 1
ATOM 722 C C . LEU A 1 93 ? -0.648 7.596 -9.748 1.00 91.06 93 LEU A C 1
ATOM 724 O O . LEU A 1 93 ? -0.226 8.446 -10.538 1.00 91.06 93 LEU A O 1
ATOM 728 N N . LYS A 1 94 ? -1.863 7.076 -9.874 1.00 89.38 94 LYS A N 1
ATOM 729 C CA . LYS A 1 94 ? -2.907 7.693 -10.690 1.00 89.38 94 LYS A CA 1
ATOM 730 C C . LYS A 1 94 ? -3.413 8.952 -9.971 1.00 89.38 94 LYS A C 1
ATOM 732 O O . LYS A 1 94 ? -3.402 8.996 -8.749 1.00 89.38 94 LYS A O 1
ATOM 737 N N . ASP A 1 95 ? -3.910 9.939 -10.716 1.00 85.62 95 ASP A N 1
ATOM 738 C CA . ASP A 1 95 ? -4.472 11.167 -10.125 1.00 85.62 95 ASP A CA 1
ATOM 739 C C . ASP A 1 95 ? -5.652 10.899 -9.179 1.00 85.62 95 ASP A C 1
ATOM 741 O O . ASP A 1 95 ? -5.818 11.583 -8.180 1.00 85.62 95 ASP A O 1
ATOM 745 N N . ASP A 1 96 ? -6.441 9.869 -9.483 1.00 86.38 96 ASP A N 1
ATOM 746 C CA . ASP A 1 96 ? -7.566 9.392 -8.677 1.00 86.38 96 ASP A CA 1
ATOM 747 C C . ASP A 1 96 ? -7.172 8.069 -8.003 1.00 86.38 96 ASP A C 1
ATOM 749 O O . ASP A 1 96 ? -7.607 6.985 -8.415 1.00 86.38 96 ASP A O 1
ATOM 753 N N . VAL A 1 97 ? -6.223 8.149 -7.063 1.00 90.62 97 VAL A N 1
ATOM 754 C CA . VAL A 1 97 ? -5.777 6.998 -6.271 1.00 90.62 97 VAL A CA 1
ATOM 755 C C . VAL A 1 97 ? -6.654 6.842 -5.033 1.00 90.62 97 VAL A C 1
ATOM 757 O O . VAL A 1 97 ? -6.864 7.782 -4.272 1.00 90.62 97 VAL A O 1
ATOM 760 N N . LYS A 1 98 ? -7.156 5.626 -4.809 1.00 91.81 98 LYS A N 1
ATOM 761 C CA . LYS A 1 98 ? -7.959 5.305 -3.624 1.00 91.81 98 LYS A CA 1
ATOM 762 C C . LYS A 1 98 ? -7.083 4.700 -2.537 1.00 91.81 98 LYS A C 1
ATOM 764 O O . LYS A 1 98 ? -6.650 3.550 -2.676 1.00 91.81 98 LYS A O 1
ATOM 769 N N . ILE A 1 99 ? -6.860 5.445 -1.461 1.00 92.44 99 ILE A N 1
ATOM 770 C CA . ILE A 1 99 ? -6.146 4.962 -0.277 1.00 92.44 99 ILE A CA 1
ATOM 771 C C . ILE A 1 99 ? -7.162 4.405 0.714 1.00 92.44 99 ILE A C 1
ATOM 773 O O . ILE A 1 99 ? -8.205 5.002 0.987 1.00 92.44 99 ILE A O 1
ATOM 777 N N . ARG A 1 100 ? -6.890 3.194 1.195 1.00 93.00 100 ARG A N 1
ATOM 778 C CA . ARG A 1 100 ? -7.755 2.475 2.121 1.00 93.00 100 ARG A CA 1
ATOM 779 C C . ARG A 1 100 ? -6.952 1.759 3.185 1.00 93.00 100 ARG A C 1
ATOM 781 O O . ARG A 1 100 ? -5.806 1.383 2.967 1.00 93.00 100 ARG A O 1
ATOM 788 N N . ARG A 1 101 ? -7.587 1.487 4.316 1.00 92.12 101 ARG A N 1
ATOM 789 C CA . ARG A 1 101 ? -7.051 0.656 5.392 1.00 92.12 101 ARG A CA 1
ATOM 790 C C . ARG A 1 101 ? -7.897 -0.594 5.556 1.00 92.12 101 ARG A C 1
ATOM 792 O O . ARG A 1 101 ? -9.118 -0.531 5.503 1.00 92.12 101 ARG A O 1
ATOM 799 N N . LEU A 1 102 ? -7.269 -1.744 5.764 1.00 91.56 102 LEU A N 1
ATOM 800 C CA . LEU A 1 102 ? -7.981 -3.008 5.937 1.00 91.56 102 LEU A CA 1
ATOM 801 C C . LEU A 1 102 ? -8.868 -3.002 7.194 1.00 91.56 102 LEU A C 1
ATOM 803 O O . LEU A 1 102 ? -10.002 -3.474 7.147 1.00 91.56 102 LEU A O 1
ATOM 807 N N . ASN A 1 103 ? -8.361 -2.415 8.279 1.00 88.12 103 ASN A N 1
ATOM 808 C CA . ASN A 1 103 ? -9.037 -2.286 9.568 1.00 88.12 103 ASN A CA 1
ATOM 809 C C . ASN A 1 103 ? -9.420 -0.823 9.845 1.00 88.12 103 ASN A C 1
ATOM 811 O O . ASN A 1 103 ? -8.725 0.080 9.377 1.00 88.12 103 ASN A O 1
ATOM 815 N N . PRO A 1 104 ? -10.509 -0.559 10.586 1.00 86.81 104 PRO A N 1
ATOM 816 C CA . PRO A 1 104 ? -10.863 0.804 10.958 1.00 86.81 104 PRO A CA 1
ATOM 817 C C . PRO A 1 104 ? -9.806 1.383 11.906 1.00 86.81 104 PRO A C 1
ATOM 819 O O . PRO A 1 104 ? -9.063 0.642 12.554 1.00 86.81 104 PRO A O 1
ATOM 822 N N . LYS A 1 105 ? -9.739 2.714 11.992 1.00 84.94 105 LYS A N 1
ATOM 823 C CA . LYS A 1 105 ? -8.885 3.387 12.974 1.00 84.94 105 LYS A CA 1
ATOM 824 C C . LYS A 1 105 ? -9.332 3.002 14.389 1.00 84.94 105 LYS A C 1
ATOM 826 O O . LYS A 1 105 ? -10.531 2.949 14.674 1.00 84.94 105 LYS A O 1
ATOM 831 N N . GLU A 1 106 ? -8.360 2.721 15.248 1.00 85.12 106 GLU A N 1
ATOM 832 C CA . GLU A 1 106 ? -8.612 2.506 16.668 1.00 85.12 106 GLU A CA 1
ATOM 833 C C . GLU A 1 106 ? -9.114 3.815 17.275 1.00 85.12 106 GLU A C 1
ATOM 835 O O . GLU A 1 106 ? -8.491 4.866 17.124 1.00 85.12 106 GLU A O 1
ATOM 840 N N . ASP A 1 107 ? -10.277 3.743 17.905 1.00 84.25 107 ASP A N 1
ATOM 841 C CA . ASP A 1 107 ? -10.918 4.857 18.588 1.00 84.25 107 ASP A CA 1
ATOM 842 C C . ASP A 1 107 ? -11.209 4.407 20.018 1.00 84.25 107 ASP A C 1
ATOM 844 O O . ASP A 1 107 ? -11.415 3.212 20.264 1.00 84.25 107 ASP A O 1
ATOM 848 N N . PHE A 1 108 ? -11.186 5.336 20.965 1.00 87.69 108 PHE A N 1
ATOM 849 C CA . PHE A 1 108 ? -11.379 5.039 22.382 1.00 87.69 108 PHE A CA 1
ATOM 850 C C . PHE A 1 108 ? -12.677 5.682 22.864 1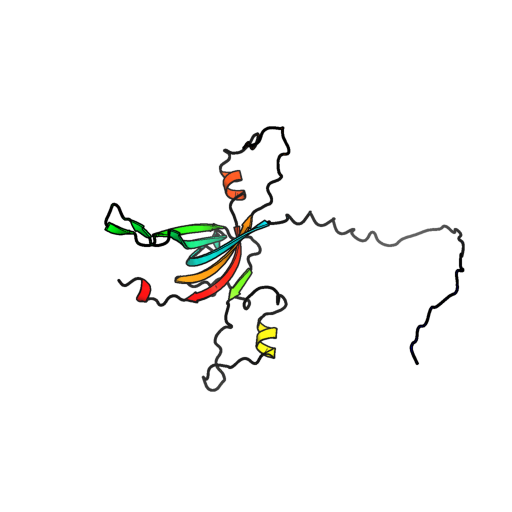.00 87.69 108 PHE A C 1
ATOM 852 O O . PHE A 1 108 ? -13.022 6.786 22.456 1.00 87.69 108 PHE A O 1
ATOM 859 N N . ASP A 1 109 ? -13.422 4.977 23.714 1.00 88.38 109 ASP A N 1
ATOM 860 C CA . ASP A 1 109 ? -14.592 5.556 24.374 1.00 88.38 109 ASP A CA 1
ATOM 861 C C . ASP A 1 109 ? -14.180 6.589 25.442 1.00 88.38 109 ASP A C 1
ATOM 863 O O . ASP A 1 109 ? -13.008 6.689 25.812 1.00 88.38 109 ASP A O 1
ATOM 867 N N . ASP A 1 110 ? -15.150 7.318 26.005 1.00 87.56 110 ASP A N 1
ATOM 868 C CA . ASP A 1 110 ? -14.924 8.322 27.066 1.00 87.56 110 ASP A CA 1
ATOM 869 C C . ASP A 1 110 ? -14.255 7.751 28.334 1.00 87.56 110 ASP A C 1
ATOM 871 O O . ASP A 1 110 ? -13.876 8.484 29.246 1.00 87.56 110 ASP A O 1
ATOM 875 N N . LYS A 1 111 ? -14.129 6.423 28.421 1.00 88.25 111 LYS A N 1
ATOM 876 C CA . LYS A 1 111 ? -13.504 5.692 29.526 1.00 88.25 111 LYS A CA 1
ATOM 877 C C . LYS A 1 111 ? -12.129 5.135 29.146 1.00 88.25 111 LYS A C 1
ATOM 879 O O . LYS A 1 111 ? -11.575 4.343 29.908 1.00 88.25 111 LYS A O 1
ATOM 884 N N . GLY A 1 112 ? -11.588 5.512 27.986 1.00 87.50 112 GLY A N 1
ATOM 885 C CA . GLY A 1 112 ? -10.285 5.068 27.494 1.00 87.50 112 GLY A CA 1
ATOM 886 C C . GLY A 1 112 ? -10.250 3.600 27.066 1.00 87.50 112 GLY A C 1
ATOM 887 O O . GLY A 1 112 ? -9.173 3.009 26.989 1.00 87.50 112 GLY A O 1
ATOM 888 N N . ARG A 1 113 ? -11.403 2.971 26.810 1.00 88.31 113 ARG A N 1
ATOM 889 C CA . ARG A 1 113 ? -11.472 1.583 26.334 1.00 88.31 113 ARG A CA 1
ATOM 890 C C . ARG A 1 113 ? -11.553 1.563 24.810 1.00 88.31 113 ARG A C 1
ATOM 892 O O . ARG A 1 113 ? -12.255 2.399 24.244 1.00 88.31 113 ARG A O 1
ATOM 899 N N . PRO A 1 114 ? -10.914 0.589 24.135 1.00 87.19 114 PRO A N 1
ATOM 900 C CA . PRO A 1 114 ? -11.051 0.430 22.693 1.00 87.19 114 PRO A CA 1
ATOM 901 C C . PRO A 1 114 ? -12.523 0.314 22.291 1.00 87.19 114 PRO A C 1
ATOM 903 O O . PRO A 1 114 ? -13.244 -0.584 22.748 1.00 87.19 114 PRO A O 1
ATOM 906 N N . LYS A 1 115 ? -12.972 1.229 21.434 1.00 88.25 115 LYS A N 1
ATOM 907 C CA . LYS A 1 115 ? -14.331 1.268 20.908 1.00 88.25 115 LYS A CA 1
ATOM 908 C C . LYS A 1 115 ? -14.561 0.034 20.044 1.00 88.25 115 LYS A C 1
ATOM 910 O O . LYS A 1 115 ? -13.901 -0.185 19.030 1.00 88.25 115 LYS A O 1
ATOM 915 N N . LYS A 1 116 ? -15.526 -0.792 20.445 1.00 85.69 116 LYS A N 1
ATOM 916 C CA . LYS A 1 116 ? -15.982 -1.926 19.638 1.00 85.69 116 LYS A CA 1
ATOM 917 C C . LYS A 1 116 ? -17.058 -1.445 18.682 1.00 85.69 116 LYS A C 1
ATOM 919 O O . LYS A 1 116 ? -18.195 -1.240 19.095 1.00 85.69 116 LYS A O 1
ATOM 924 N N . TYR A 1 117 ? -16.695 -1.300 17.415 1.00 85.31 117 TYR A N 1
ATOM 925 C CA . TYR A 1 117 ? -17.653 -0.952 16.378 1.00 85.31 117 TYR A CA 1
ATOM 926 C C . TYR A 1 117 ? -18.678 -2.069 16.174 1.00 85.31 117 TYR A C 1
ATOM 928 O O . TYR A 1 117 ? -18.344 -3.254 16.061 1.00 85.31 117 TYR A O 1
ATOM 936 N N . THR A 1 118 ? -19.939 -1.679 16.089 1.00 88.06 118 THR A N 1
ATOM 937 C CA . THR A 1 118 ? -21.032 -2.553 15.676 1.00 88.06 118 THR A CA 1
ATOM 938 C C . THR A 1 118 ? -21.006 -2.766 14.160 1.00 88.06 118 THR A C 1
ATOM 940 O O . THR A 1 118 ? -20.437 -1.986 13.401 1.00 88.06 118 THR A O 1
ATOM 943 N N . VAL A 1 119 ? -21.672 -3.816 13.666 1.00 87.06 119 VAL A N 1
ATOM 944 C CA . VAL A 1 119 ? -21.730 -4.119 12.219 1.00 87.06 119 VAL A CA 1
ATOM 945 C C . VAL A 1 119 ? -22.346 -2.973 11.402 1.00 87.06 119 VAL A C 1
ATOM 947 O O . VAL A 1 119 ? -22.014 -2.817 10.228 1.00 87.06 119 VAL A O 1
ATOM 950 N N . LYS A 1 120 ? -23.246 -2.184 12.004 1.00 86.56 120 LYS A N 1
ATOM 951 C CA . LYS A 1 120 ? -23.862 -1.017 11.357 1.00 86.56 120 LYS A CA 1
ATOM 952 C C . LYS A 1 120 ? -22.840 0.106 11.188 1.00 86.56 120 LYS A C 1
ATOM 954 O O . LYS A 1 120 ? -22.609 0.532 10.063 1.00 86.56 120 LYS A O 1
ATOM 959 N N . GLU A 1 121 ? -22.134 0.448 12.262 1.00 86.69 121 GLU A N 1
ATOM 960 C CA . GLU A 1 121 ? -21.063 1.451 12.234 1.00 86.69 121 GLU A CA 1
ATOM 961 C C . GLU A 1 121 ? -19.929 1.037 11.286 1.00 86.69 121 GLU A C 1
ATOM 963 O O . GLU A 1 121 ? -19.459 1.848 10.501 1.00 86.69 121 GLU A O 1
ATOM 968 N N . LEU A 1 122 ? -19.528 -0.242 11.260 1.00 86.75 122 LEU A N 1
ATOM 969 C CA . LEU A 1 122 ? -18.512 -0.726 10.311 1.00 86.75 122 LEU A CA 1
ATOM 970 C C . LEU A 1 122 ? -18.944 -0.588 8.843 1.00 86.75 122 LEU A C 1
ATOM 972 O O . LEU A 1 122 ? -18.092 -0.468 7.967 1.00 86.75 122 LEU A O 1
ATOM 976 N N . LYS A 1 123 ? -20.245 -0.651 8.541 1.00 85.38 123 LYS A N 1
ATOM 977 C CA . LYS A 1 123 ? -20.745 -0.433 7.175 1.00 85.38 123 LYS A CA 1
ATOM 978 C C . LYS A 1 123 ? -20.774 1.050 6.830 1.00 85.38 123 LYS A C 1
ATOM 980 O O . LYS A 1 123 ? -20.361 1.399 5.733 1.00 85.38 123 LYS A O 1
ATOM 985 N N . GLU A 1 124 ? -21.194 1.892 7.767 1.00 86.75 124 GLU A N 1
ATOM 986 C CA . GLU A 1 124 ? -21.172 3.351 7.617 1.00 86.75 124 GLU A CA 1
ATOM 987 C C . GLU A 1 124 ? -19.739 3.867 7.434 1.00 86.75 124 GLU A C 1
ATOM 989 O O . GLU A 1 124 ? -19.471 4.645 6.523 1.00 86.75 124 GLU A O 1
ATOM 994 N N . LEU A 1 125 ? -18.784 3.337 8.205 1.00 86.44 125 LEU A N 1
ATOM 995 C CA . LEU A 1 125 ? -17.364 3.683 8.101 1.00 86.44 125 LEU A CA 1
ATOM 996 C C . LEU A 1 125 ? -16.730 3.282 6.764 1.00 86.44 125 LEU A C 1
ATOM 998 O O . LEU A 1 125 ? -15.733 3.875 6.368 1.00 86.44 125 LEU A O 1
ATOM 1002 N N . LYS A 1 126 ? -17.261 2.275 6.056 1.00 85.88 126 LYS A N 1
ATOM 1003 C CA . LYS A 1 126 ? -16.770 1.915 4.710 1.00 85.88 126 LYS A CA 1
ATOM 1004 C C . LYS A 1 126 ? -17.194 2.921 3.635 1.00 85.88 126 LYS A C 1
ATOM 1006 O O . LYS A 1 126 ? -16.601 2.914 2.552 1.00 85.88 126 LYS A O 1
ATOM 1011 N N . GLY A 1 127 ? -18.176 3.773 3.937 1.00 83.44 127 GLY A N 1
ATOM 1012 C CA . GLY A 1 127 ? -18.741 4.757 3.020 1.00 83.44 127 GLY A CA 1
ATOM 1013 C C . GLY A 1 127 ? -19.464 4.125 1.828 1.00 83.44 127 GLY A C 1
ATOM 1014 O O . GLY A 1 127 ? -19.827 2.948 1.846 1.00 83.44 127 GLY A O 1
ATOM 1015 N N . ASP A 1 128 ? -19.632 4.913 0.766 1.00 76.19 128 ASP A N 1
ATOM 1016 C CA . ASP A 1 128 ? -20.414 4.550 -0.429 1.00 76.19 128 ASP A CA 1
ATOM 1017 C C . ASP A 1 128 ? -19.770 3.438 -1.278 1.00 76.19 128 ASP A C 1
ATOM 1019 O O . ASP A 1 128 ? -20.429 2.713 -2.028 1.00 76.19 128 ASP A O 1
ATOM 1023 N N . ASP A 1 129 ? -18.462 3.251 -1.127 1.00 76.62 129 ASP A N 1
ATOM 1024 C CA . ASP A 1 129 ? -17.660 2.310 -1.900 1.00 76.62 129 ASP A CA 1
ATOM 1025 C C . ASP A 1 129 ? -17.535 0.957 -1.161 1.00 76.62 129 ASP A C 1
ATOM 1027 O O . ASP A 1 129 ? -16.455 0.535 -0.725 1.00 76.62 129 ASP A O 1
ATOM 1031 N N . LEU A 1 130 ? -18.666 0.246 -1.043 1.00 79.56 130 LEU A N 1
ATOM 1032 C CA . LEU A 1 130 ? -18.756 -1.068 -0.377 1.00 79.56 130 LEU A CA 1
ATOM 1033 C C . LEU A 1 130 ? -18.040 -2.200 -1.136 1.00 79.56 130 LEU A C 1
ATOM 1035 O O . LEU A 1 130 ? -17.769 -3.254 -0.561 1.00 79.56 130 LEU A O 1
ATOM 1039 N N . LYS A 1 131 ? -17.777 -2.020 -2.435 1.00 82.75 131 LYS A N 1
ATOM 1040 C CA . LYS A 1 131 ? -17.158 -3.048 -3.294 1.00 82.75 131 LYS A CA 1
ATOM 1041 C C . LYS A 1 131 ? -15.647 -3.137 -3.126 1.00 82.75 131 LYS A C 1
ATOM 1043 O O . LYS A 1 131 ? -15.058 -4.177 -3.408 1.00 82.75 131 LYS A O 1
ATOM 1048 N N . THR A 1 132 ? -15.015 -2.046 -2.719 1.00 81.94 132 THR A N 1
ATOM 1049 C CA . THR A 1 132 ? -13.569 -1.996 -2.520 1.00 81.94 132 THR A CA 1
ATOM 1050 C C . THR A 1 132 ? -13.224 -2.445 -1.100 1.00 81.94 132 THR A C 1
ATOM 1052 O O . THR A 1 132 ? -13.921 -2.082 -0.151 1.00 81.94 132 THR A O 1
ATOM 1055 N N . PRO A 1 133 ? -12.171 -3.254 -0.919 1.00 84.50 133 PRO A N 1
ATOM 1056 C CA . PRO A 1 133 ? -11.793 -3.747 0.398 1.00 84.50 133 PRO A CA 1
ATOM 1057 C C . PRO A 1 133 ? -11.290 -2.606 1.290 1.00 84.50 133 PRO A C 1
ATOM 1059 O O . PRO A 1 133 ? -10.622 -1.689 0.819 1.00 84.50 133 PRO A O 1
ATOM 1062 N N . GLY A 1 134 ? -11.599 -2.686 2.585 1.00 88.12 134 GLY A N 1
ATOM 1063 C CA . GLY A 1 134 ? -11.142 -1.730 3.594 1.00 88.12 134 GLY A CA 1
ATOM 1064 C C . GLY A 1 134 ? -12.023 -0.488 3.776 1.00 88.12 134 GLY A C 1
ATOM 1065 O O . GLY A 1 134 ? -13.099 -0.369 3.191 1.00 88.12 134 GLY A O 1
ATOM 1066 N N . TYR A 1 135 ? -11.533 0.410 4.619 1.00 90.12 135 TYR A N 1
ATOM 1067 C CA . TYR A 1 135 ? -12.088 1.698 5.028 1.00 90.12 135 TYR A CA 1
ATOM 1068 C C . TYR A 1 135 ? -11.306 2.824 4.341 1.00 90.12 135 TYR A C 1
ATOM 1070 O O . TYR A 1 135 ? -10.129 2.615 4.045 1.00 90.12 135 TYR A O 1
ATOM 1078 N N . PRO A 1 136 ? -11.911 3.987 4.062 1.00 91.69 136 PRO A N 1
ATOM 1079 C CA . PRO A 1 136 ? -11.184 5.141 3.537 1.00 91.69 136 PRO A CA 1
ATOM 1080 C C . PRO A 1 136 ? -10.042 5.542 4.484 1.00 91.69 136 PRO A C 1
ATOM 1082 O O . PRO A 1 136 ? -10.176 5.437 5.703 1.00 91.69 136 PRO A O 1
ATOM 1085 N N . ALA A 1 137 ? -8.915 5.941 3.905 1.00 92.00 137 ALA A N 1
ATOM 1086 C CA . ALA A 1 137 ? -7.731 6.409 4.615 1.00 92.00 137 ALA A CA 1
ATOM 1087 C C . ALA A 1 137 ? -7.045 7.504 3.789 1.00 92.00 137 ALA A C 1
ATOM 1089 O O . ALA A 1 137 ? -7.267 7.587 2.578 1.00 92.00 137 ALA A O 1
ATOM 1090 N N . ASP A 1 138 ? -6.205 8.305 4.436 1.00 90.44 138 ASP A N 1
ATOM 1091 C CA . ASP A 1 138 ? -5.514 9.432 3.805 1.00 90.44 138 ASP A CA 1
ATOM 1092 C C . ASP A 1 138 ? -4.032 9.121 3.543 1.00 90.44 138 ASP A C 1
ATOM 1094 O O . ASP A 1 138 ? -3.495 8.107 3.992 1.00 90.44 138 ASP A O 1
ATOM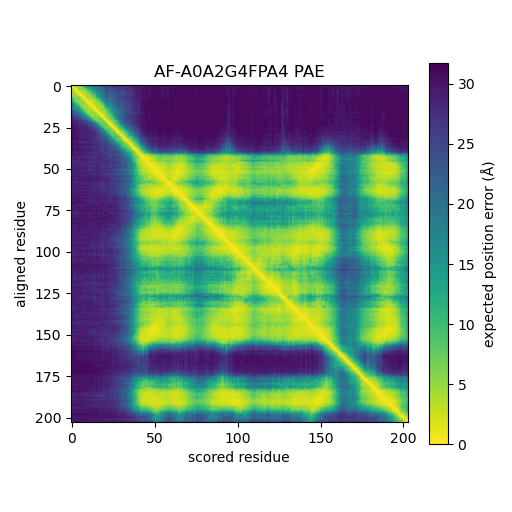 1098 N N . PHE A 1 139 ? -3.328 10.004 2.829 1.00 89.75 139 PHE A N 1
ATOM 1099 C CA . PHE A 1 139 ? -1.878 9.866 2.628 1.00 89.75 139 PHE A CA 1
ATOM 1100 C C . PHE A 1 139 ? -1.093 9.902 3.947 1.00 89.75 139 PHE A C 1
ATOM 1102 O O . PHE A 1 139 ? -0.089 9.210 4.082 1.00 89.75 139 PHE A O 1
ATOM 1109 N N . THR A 1 140 ? -1.599 10.611 4.956 1.00 90.38 140 THR A N 1
ATOM 1110 C CA . THR A 1 140 ? -1.013 10.659 6.305 1.00 90.38 140 THR A CA 1
ATOM 1111 C C . THR A 1 140 ? -1.044 9.306 7.022 1.00 90.38 140 THR A C 1
ATOM 1113 O O . THR A 1 140 ? -0.248 9.067 7.928 1.00 90.38 140 THR A O 1
ATOM 1116 N N . ASP A 1 141 ? -1.932 8.400 6.606 1.00 89.75 141 ASP A N 1
ATOM 1117 C CA . ASP A 1 141 ? -2.021 7.042 7.134 1.00 89.75 141 ASP A CA 1
ATOM 1118 C C . ASP A 1 141 ? -1.006 6.081 6.483 1.00 89.75 141 ASP A C 1
ATOM 1120 O O . ASP A 1 141 ? -0.817 4.964 6.981 1.00 89.75 141 ASP A O 1
ATOM 1124 N N . LEU A 1 142 ? -0.358 6.484 5.382 1.00 90.06 142 LEU A N 1
ATOM 1125 C CA . LEU A 1 142 ? 0.678 5.714 4.690 1.00 90.06 142 LEU A CA 1
ATOM 1126 C C . LEU A 1 142 ? 2.025 5.857 5.404 1.00 90.06 142 LEU A C 1
ATOM 1128 O O . LEU A 1 142 ? 2.941 6.546 4.963 1.00 90.06 142 LEU A O 1
ATOM 1132 N N . ILE A 1 143 ? 2.144 5.164 6.529 1.00 89.56 143 ILE A N 1
ATOM 1133 C CA . ILE A 1 143 ? 3.356 5.163 7.346 1.00 89.56 143 ILE A CA 1
ATOM 1134 C C . ILE A 1 143 ? 4.423 4.280 6.681 1.00 89.56 143 ILE A C 1
ATOM 1136 O O . ILE A 1 143 ? 4.121 3.186 6.187 1.00 89.56 143 ILE A O 1
ATOM 1140 N N . SER A 1 144 ? 5.681 4.724 6.684 1.00 89.94 144 SER A N 1
ATOM 1141 C CA . SER A 1 144 ? 6.820 3.898 6.273 1.00 89.94 144 SER A CA 1
ATOM 1142 C C . SER A 1 144 ? 6.841 2.561 7.020 1.00 89.94 144 SER A C 1
ATOM 1144 O O . SER A 1 144 ? 6.411 2.451 8.162 1.00 89.94 144 SER A O 1
ATOM 1146 N N . GLN A 1 145 ? 7.339 1.522 6.357 1.00 89.06 145 GLN A N 1
ATOM 1147 C CA . GLN A 1 145 ? 7.323 0.135 6.826 1.00 89.06 145 GLN A CA 1
ATOM 1148 C C . GLN A 1 145 ? 5.914 -0.458 7.015 1.00 89.06 145 GLN A C 1
ATOM 1150 O O . GLN A 1 145 ? 5.765 -1.530 7.604 1.00 89.06 145 GLN A O 1
ATOM 1155 N N . SER A 1 146 ? 4.869 0.172 6.471 1.00 91.31 146 SER A N 1
ATOM 1156 C CA . SER A 1 146 ? 3.559 -0.469 6.355 1.00 91.31 146 SER A CA 1
ATOM 1157 C C . SER A 1 146 ? 3.537 -1.530 5.256 1.00 91.31 146 SER A C 1
ATOM 1159 O O . SER A 1 146 ? 4.168 -1.398 4.207 1.00 91.31 146 SER A O 1
ATOM 1161 N N . ILE A 1 147 ? 2.804 -2.612 5.502 1.00 92.94 147 ILE A N 1
ATOM 1162 C CA . ILE A 1 147 ? 2.491 -3.626 4.499 1.00 92.94 147 ILE A CA 1
ATOM 1163 C C . ILE A 1 147 ? 1.275 -3.126 3.730 1.00 92.94 147 ILE A C 1
ATOM 1165 O O . ILE A 1 147 ? 0.200 -2.932 4.307 1.00 92.94 147 ILE A O 1
ATOM 1169 N N . VAL A 1 148 ? 1.438 -2.938 2.427 1.00 94.69 148 VAL A N 1
ATOM 1170 C CA . VAL A 1 148 ? 0.401 -2.416 1.540 1.00 94.69 148 VAL A CA 1
ATOM 1171 C C . VAL A 1 148 ? 0.119 -3.392 0.404 1.00 94.69 148 VAL A C 1
ATOM 1173 O O . VAL A 1 148 ? 1.026 -4.019 -0.138 1.00 94.69 148 VAL A O 1
ATOM 1176 N N . ASN A 1 149 ? -1.150 -3.511 0.022 1.00 93.94 149 ASN A N 1
ATOM 1177 C CA . ASN A 1 149 ? -1.568 -4.157 -1.215 1.00 93.94 149 ASN A CA 1
ATOM 1178 C C . ASN A 1 149 ? -1.888 -3.072 -2.246 1.00 93.94 149 ASN A C 1
ATOM 1180 O O . ASN A 1 149 ? -2.803 -2.269 -2.048 1.00 93.94 149 ASN A O 1
ATOM 1184 N N . VAL A 1 150 ? -1.124 -3.041 -3.334 1.00 93.75 150 VAL A N 1
ATOM 1185 C CA . VAL A 1 150 ? -1.274 -2.057 -4.405 1.00 93.75 150 VAL A CA 1
ATOM 1186 C C . VAL A 1 150 ? -1.931 -2.686 -5.624 1.00 93.75 150 VAL A C 1
ATOM 1188 O O . VAL A 1 150 ? -1.521 -3.744 -6.098 1.00 93.75 150 VAL A O 1
ATOM 1191 N N . THR A 1 151 ? -2.948 -2.015 -6.163 1.00 92.44 151 THR A N 1
ATOM 1192 C CA . THR A 1 151 ? -3.602 -2.410 -7.416 1.00 92.44 151 THR A CA 1
ATOM 1193 C C . THR A 1 151 ? -3.031 -1.608 -8.576 1.00 92.44 151 THR A C 1
ATOM 1195 O O . THR A 1 151 ? -3.222 -0.387 -8.662 1.00 92.44 151 THR A O 1
ATOM 1198 N N . LEU A 1 152 ? -2.362 -2.310 -9.488 1.00 92.50 152 LEU A N 1
ATOM 1199 C CA . LEU A 1 152 ? -1.703 -1.740 -10.656 1.00 92.50 152 LEU A CA 1
ATOM 1200 C C . LEU A 1 152 ? -2.648 -1.724 -11.855 1.00 92.50 152 LEU A C 1
ATOM 1202 O O . LEU A 1 152 ? -3.306 -2.718 -12.168 1.00 92.50 152 LEU A O 1
ATOM 1206 N N . MET A 1 153 ? -2.680 -0.593 -12.548 1.00 89.50 153 MET A N 1
ATOM 1207 C CA . MET A 1 153 ? -3.472 -0.367 -13.750 1.00 89.50 153 MET A CA 1
ATOM 1208 C C . MET A 1 153 ? -2.575 0.176 -14.860 1.00 89.50 153 MET A C 1
ATOM 1210 O O . MET A 1 153 ? -1.663 0.958 -14.604 1.00 89.50 153 MET A O 1
ATOM 1214 N N . GLN A 1 154 ? -2.855 -0.187 -16.106 1.00 87.81 154 GLN A N 1
ATOM 1215 C CA . GLN A 1 154 ? -2.135 0.312 -17.276 1.00 87.81 154 GLN A CA 1
ATOM 1216 C C . GLN A 1 154 ? -3.118 0.833 -18.322 1.00 87.81 154 GLN A C 1
ATOM 1218 O O . GLN A 1 154 ? -4.243 0.337 -18.437 1.00 87.81 154 GLN A O 1
ATOM 1223 N N . LYS A 1 155 ? -2.709 1.849 -19.088 1.00 82.19 155 LYS A N 1
ATOM 1224 C CA . LYS A 1 155 ? -3.500 2.316 -20.228 1.00 82.19 155 LYS A CA 1
ATOM 1225 C C . LYS A 1 155 ? -3.589 1.209 -21.293 1.00 82.19 155 LYS A C 1
ATOM 1227 O O . LYS A 1 155 ? -2.604 0.502 -21.526 1.00 82.19 155 LYS A O 1
ATOM 1232 N N . PRO A 1 156 ? -4.752 1.041 -21.944 1.00 70.75 156 PRO A N 1
ATOM 1233 C CA . PRO A 1 156 ? -4.938 0.014 -22.954 1.00 70.75 156 PRO A CA 1
ATOM 1234 C C . PRO A 1 156 ? -4.045 0.323 -24.156 1.00 70.75 156 PRO A C 1
ATOM 1236 O O . PRO A 1 156 ? -4.162 1.381 -24.774 1.00 70.75 156 PRO A O 1
ATOM 1239 N N . GLN A 1 157 ? -3.168 -0.612 -24.518 1.00 67.75 157 GLN A N 1
ATOM 1240 C CA . GLN A 1 157 ? -2.451 -0.513 -25.783 1.00 67.75 157 GLN A CA 1
ATOM 1241 C C . GLN A 1 157 ? -3.441 -0.837 -26.902 1.00 67.75 157 GLN A C 1
ATOM 1243 O O . GLN A 1 157 ? -4.067 -1.899 -26.884 1.00 67.75 157 GLN A O 1
ATOM 1248 N N . LYS A 1 158 ? -3.609 0.054 -27.886 1.00 54.69 158 LYS A N 1
ATOM 1249 C CA . LYS A 1 158 ? -4.321 -0.326 -29.111 1.00 54.69 158 LYS A CA 1
ATOM 1250 C C . LYS A 1 158 ? -3.499 -1.437 -29.777 1.00 54.69 158 LYS A C 1
ATOM 1252 O O . LYS A 1 158 ? -2.335 -1.182 -30.087 1.00 54.69 158 LYS A O 1
ATOM 1257 N N . PRO A 1 159 ? -4.045 -2.646 -30.008 1.00 47.28 159 PRO A N 1
ATOM 1258 C CA . PRO A 1 159 ? -3.350 -3.614 -30.835 1.00 47.28 159 PRO A CA 1
ATOM 1259 C C . PRO A 1 159 ? -3.232 -2.999 -32.229 1.00 47.28 159 PRO A C 1
ATOM 1261 O O . PRO A 1 159 ? -4.239 -2.748 -32.893 1.00 47.28 159 PRO A O 1
ATOM 1264 N N . VAL A 1 160 ? -2.009 -2.706 -32.667 1.00 50.62 160 VAL A N 1
ATOM 1265 C CA . VAL A 1 160 ? -1.766 -2.360 -34.065 1.00 50.62 160 VAL A CA 1
ATOM 1266 C C . VAL A 1 160 ? -2.018 -3.642 -34.851 1.00 50.62 160 VAL A C 1
ATOM 1268 O O . VAL A 1 160 ? -1.211 -4.566 -34.835 1.00 50.62 160 VAL A O 1
ATOM 1271 N N . ARG A 1 161 ? -3.198 -3.748 -35.467 1.00 43.50 161 ARG A N 1
ATOM 1272 C CA . ARG A 1 161 ? -3.548 -4.868 -36.342 1.00 43.50 161 ARG A CA 1
ATOM 1273 C C . ARG A 1 161 ? -2.755 -4.702 -37.637 1.00 43.50 161 ARG A C 1
ATOM 1275 O O . ARG A 1 161 ? -3.202 -4.010 -38.543 1.00 43.50 161 ARG A O 1
ATOM 1282 N N . GLY A 1 162 ? -1.573 -5.306 -37.700 1.00 41.16 162 GLY A N 1
ATOM 1283 C CA . GLY A 1 162 ? -0.725 -5.307 -38.886 1.00 41.16 162 GLY A CA 1
ATOM 1284 C C . GLY A 1 162 ? -0.115 -6.682 -39.131 1.00 41.16 162 GLY A C 1
ATOM 1285 O O . GLY A 1 162 ? 0.750 -7.098 -38.376 1.00 41.16 162 GLY A O 1
ATOM 1286 N N . GLY A 1 163 ? -0.563 -7.341 -40.205 1.00 37.34 163 GLY A N 1
ATOM 1287 C CA . GLY A 1 163 ? 0.211 -8.331 -40.962 1.00 37.34 163 GLY A CA 1
ATOM 1288 C C . GLY A 1 163 ? 0.316 -9.746 -40.391 1.00 37.34 163 GLY A C 1
ATOM 1289 O O . GLY A 1 163 ? 0.636 -9.964 -39.231 1.00 37.34 163 GLY A O 1
ATOM 1290 N N . ALA A 1 164 ? 0.064 -10.728 -41.253 1.00 44.06 164 ALA A N 1
ATOM 1291 C CA . ALA A 1 164 ? 0.157 -12.153 -40.982 1.00 44.06 164 ALA A CA 1
ATOM 1292 C C . ALA A 1 164 ? 1.611 -12.619 -40.788 1.00 44.06 164 ALA A C 1
ATOM 1294 O O . ALA A 1 164 ? 2.199 -13.180 -41.696 1.00 44.06 164 ALA A O 1
ATOM 1295 N N . THR A 1 165 ? 2.172 -12.420 -39.601 1.00 39.22 165 THR A N 1
ATOM 1296 C CA . THR A 1 165 ? 3.314 -13.184 -39.073 1.00 39.22 165 THR A CA 1
ATOM 1297 C C . THR A 1 165 ? 3.364 -12.919 -37.578 1.00 39.22 165 THR A C 1
ATOM 1299 O O . THR A 1 165 ? 3.421 -11.770 -37.147 1.00 39.22 165 THR A O 1
ATOM 1302 N N . GLY A 1 166 ? 3.274 -13.975 -36.772 1.00 44.81 166 GLY A N 1
ATOM 1303 C CA . GLY A 1 166 ? 3.423 -13.864 -35.327 1.00 44.81 166 GLY A CA 1
ATOM 1304 C C . GLY A 1 166 ? 4.761 -13.220 -34.950 1.00 44.81 166 GLY A C 1
ATOM 1305 O O . GLY A 1 166 ? 5.763 -13.438 -35.621 1.00 44.81 166 GLY A O 1
ATOM 1306 N N . LEU A 1 167 ? 4.735 -12.494 -33.829 1.00 40.09 167 LEU A N 1
ATOM 1307 C CA . LEU A 1 167 ? 5.831 -11.797 -33.138 1.00 40.09 167 LEU A CA 1
ATOM 1308 C C . LEU A 1 167 ? 6.095 -10.329 -33.538 1.00 40.09 167 LEU A C 1
ATOM 1310 O O . LEU A 1 167 ? 6.675 -10.011 -34.564 1.00 40.09 167 LEU A O 1
ATOM 1314 N N . VAL A 1 168 ? 5.737 -9.467 -32.576 1.00 46.91 168 VAL A N 1
ATOM 1315 C CA . VAL A 1 168 ? 6.441 -8.257 -32.108 1.00 46.91 168 VAL A CA 1
ATOM 1316 C C . VAL A 1 168 ? 6.797 -7.189 -33.151 1.00 46.91 168 VAL A C 1
ATOM 1318 O O . VAL A 1 168 ? 7.819 -7.250 -33.818 1.00 46.91 168 VAL A O 1
ATOM 1321 N N . GLY A 1 169 ? 6.069 -6.069 -33.113 1.00 37.97 169 GLY A N 1
ATOM 1322 C CA . GLY A 1 169 ? 6.532 -4.816 -33.711 1.00 37.97 169 GLY A CA 1
ATOM 1323 C C . GLY A 1 169 ? 5.559 -3.665 -33.493 1.00 37.97 169 GLY A C 1
ATOM 1324 O O . GLY A 1 169 ? 4.555 -3.561 -34.182 1.00 37.97 169 GLY A O 1
ATOM 1325 N N . VAL A 1 170 ? 5.858 -2.775 -32.543 1.00 47.91 170 VAL A N 1
ATOM 1326 C CA . VAL A 1 170 ? 5.299 -1.417 -32.570 1.00 47.91 170 VAL A CA 1
ATOM 1327 C C . VAL A 1 170 ? 6.033 -0.724 -33.705 1.00 47.91 170 VAL A C 1
ATOM 1329 O O . VAL A 1 170 ? 7.226 -0.454 -33.583 1.00 47.91 170 VAL A O 1
ATOM 1332 N N . ALA A 1 171 ? 5.342 -0.486 -34.811 1.00 38.91 171 ALA A N 1
ATOM 1333 C CA . ALA A 1 171 ? 5.840 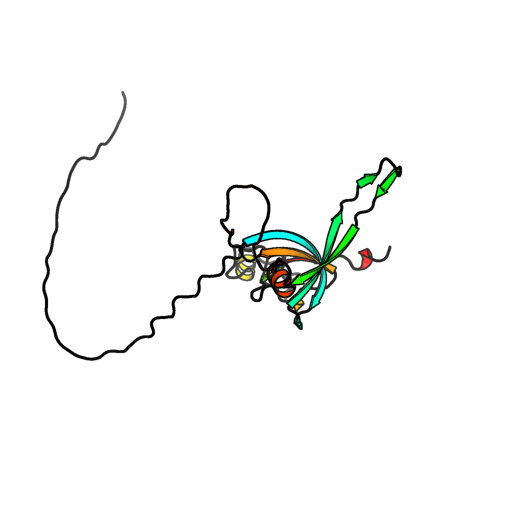0.400 -35.844 1.00 38.91 171 ALA A CA 1
ATOM 1334 C C . ALA A 1 171 ? 5.808 1.836 -35.295 1.00 38.91 171 ALA A C 1
ATOM 1336 O O . ALA A 1 171 ? 4.741 2.424 -35.133 1.00 38.91 171 ALA A O 1
ATOM 1337 N N . GLY A 1 172 ? 6.984 2.379 -34.973 1.00 43.28 172 GLY A N 1
ATOM 1338 C CA . GLY A 1 172 ? 7.249 3.807 -35.153 1.00 43.28 172 GLY A CA 1
ATOM 1339 C C . GLY A 1 172 ? 7.648 4.654 -33.945 1.00 43.28 172 GLY A C 1
ATOM 1340 O O . GLY A 1 172 ? 8.197 5.719 -34.185 1.00 43.28 172 GLY A O 1
ATOM 1341 N N . LYS A 1 173 ? 7.416 4.253 -32.685 1.00 47.50 173 LYS A N 1
ATOM 1342 C CA . LYS A 1 173 ? 7.758 5.090 -31.505 1.00 47.50 173 LYS A CA 1
ATOM 1343 C C . LYS A 1 173 ? 8.000 4.273 -30.229 1.00 47.50 173 LYS A C 1
ATOM 1345 O O . LYS A 1 173 ? 7.245 4.370 -29.265 1.00 47.50 173 LYS A O 1
ATOM 1350 N N . LYS A 1 174 ? 8.991 3.380 -30.242 1.00 49.56 174 LYS A N 1
ATOM 1351 C CA . LYS A 1 174 ? 9.370 2.589 -29.053 1.00 49.56 174 LYS A CA 1
ATOM 1352 C C . LYS A 1 174 ? 10.483 3.223 -28.218 1.00 49.56 174 LYS A C 1
ATOM 1354 O O . LYS A 1 174 ? 10.643 2.825 -27.069 1.00 49.56 174 LYS A O 1
ATOM 1359 N N . ASP A 1 175 ? 11.173 4.218 -28.768 1.00 52.94 175 ASP A N 1
ATOM 1360 C CA . ASP A 1 175 ? 12.418 4.729 -28.190 1.00 52.94 175 ASP A CA 1
ATOM 1361 C C . ASP A 1 175 ? 12.282 6.132 -27.582 1.00 52.94 175 ASP A C 1
ATOM 1363 O O . ASP A 1 175 ? 13.238 6.637 -27.001 1.00 52.94 175 ASP A O 1
ATOM 1367 N N . ASP A 1 176 ? 11.091 6.742 -27.639 1.00 61.09 176 ASP A N 1
ATOM 1368 C CA . ASP A 1 176 ? 10.830 7.990 -26.923 1.00 61.09 176 ASP A CA 1
ATOM 1369 C C . ASP A 1 176 ? 10.684 7.682 -25.417 1.00 61.09 176 ASP A C 1
ATOM 1371 O O . ASP A 1 176 ? 9.722 7.008 -25.011 1.00 61.09 176 ASP A O 1
ATOM 1375 N N . PRO A 1 177 ? 11.603 8.164 -24.554 1.00 65.12 177 PRO A N 1
ATOM 1376 C CA . PRO A 1 177 ? 11.605 7.846 -23.124 1.00 65.12 177 PRO A CA 1
ATOM 1377 C C . PRO A 1 177 ? 10.325 8.308 -22.413 1.00 65.12 177 PRO A C 1
ATOM 1379 O O . PRO A 1 177 ? 9.929 7.722 -21.402 1.00 65.12 177 PRO A O 1
ATOM 1382 N N . ASP A 1 178 ? 9.642 9.309 -22.962 1.00 69.06 178 ASP A N 1
ATOM 1383 C CA . ASP A 1 178 ? 8.399 9.849 -22.416 1.00 69.06 178 ASP A CA 1
ATOM 1384 C C . ASP A 1 178 ? 7.205 8.913 -22.645 1.00 69.06 178 ASP A C 1
ATOM 1386 O O . ASP A 1 178 ? 6.398 8.698 -21.738 1.00 69.06 178 ASP A O 1
ATOM 1390 N N . ILE A 1 179 ? 7.145 8.243 -23.801 1.00 66.62 179 ILE A N 1
ATOM 1391 C CA . ILE A 1 179 ? 6.106 7.243 -24.094 1.00 66.62 179 ILE A CA 1
ATOM 1392 C C . ILE A 1 179 ? 6.308 6.021 -23.198 1.00 66.62 179 ILE A C 1
ATOM 1394 O O . ILE A 1 179 ? 5.355 5.491 -22.624 1.00 66.62 179 ILE A O 1
ATOM 1398 N N . ALA A 1 180 ? 7.559 5.595 -23.008 1.00 67.38 180 ALA A N 1
ATOM 1399 C CA . ALA A 1 180 ? 7.874 4.482 -22.120 1.00 67.38 180 ALA A CA 1
ATOM 1400 C C . ALA A 1 180 ? 7.458 4.758 -20.664 1.00 67.38 180 ALA A C 1
ATOM 1402 O O . ALA A 1 180 ? 7.045 3.828 -19.970 1.00 67.38 180 ALA A O 1
ATOM 1403 N N . ARG A 1 181 ? 7.534 6.015 -20.201 1.00 69.62 181 ARG A N 1
ATOM 1404 C CA . ARG A 1 181 ? 7.083 6.436 -18.863 1.00 69.62 181 ARG A CA 1
ATOM 1405 C C . ARG A 1 181 ? 5.565 6.451 -18.736 1.00 69.62 181 ARG A C 1
ATOM 1407 O O . ARG A 1 181 ? 5.048 5.974 -17.728 1.00 69.62 181 ARG A O 1
ATOM 1414 N N . GLU A 1 182 ? 4.849 6.939 -19.746 1.00 71.81 182 GLU A N 1
ATOM 1415 C CA . GLU A 1 182 ? 3.382 6.972 -19.721 1.00 71.81 182 GLU A CA 1
ATOM 1416 C C . GLU A 1 182 ? 2.761 5.566 -19.750 1.00 71.81 182 GLU A C 1
ATOM 1418 O O . GLU A 1 182 ? 1.712 5.320 -19.151 1.00 71.81 182 GLU A O 1
ATOM 1423 N N . MET A 1 183 ? 3.448 4.623 -20.395 1.00 71.38 183 MET A N 1
ATOM 1424 C CA . MET A 1 183 ? 3.005 3.237 -20.539 1.00 71.38 183 MET A CA 1
ATOM 1425 C C . MET A 1 183 ? 3.299 2.368 -19.310 1.00 71.38 183 MET A C 1
ATOM 1427 O O . MET A 1 183 ? 2.886 1.203 -19.291 1.00 71.38 183 MET A O 1
ATOM 1431 N N . ARG A 1 184 ? 3.997 2.890 -18.290 1.00 81.69 184 ARG A N 1
ATOM 1432 C CA . ARG A 1 184 ? 4.245 2.151 -17.044 1.00 81.69 184 ARG A CA 1
ATOM 1433 C C . ARG A 1 184 ? 2.941 1.937 -16.272 1.00 81.69 184 ARG A C 1
ATOM 1435 O O . ARG A 1 184 ? 2.065 2.805 -16.291 1.00 81.69 184 ARG A O 1
ATOM 1442 N N . PRO A 1 185 ? 2.804 0.806 -15.559 1.00 87.62 185 PRO A N 1
ATOM 1443 C CA . PRO A 1 185 ? 1.696 0.623 -14.638 1.00 87.62 185 PRO A CA 1
ATOM 1444 C C . PRO A 1 185 ? 1.672 1.749 -13.601 1.00 87.62 185 PRO A C 1
ATOM 1446 O O . PRO A 1 185 ? 2.700 2.074 -13.005 1.00 87.62 185 PRO A O 1
ATOM 1449 N N . LYS A 1 186 ? 0.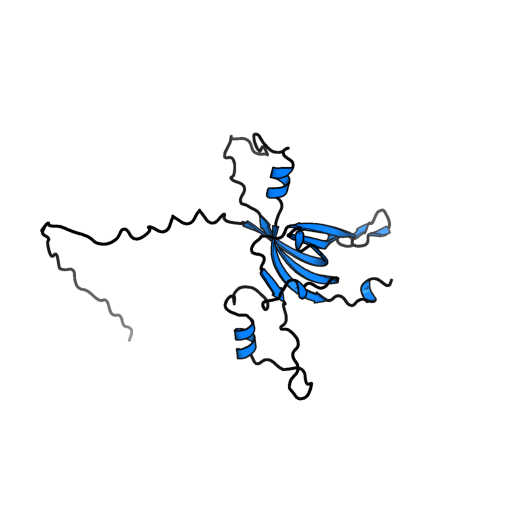490 2.321 -13.386 1.00 91.31 186 LYS A N 1
ATOM 1450 C CA . LYS A 1 186 ? 0.224 3.283 -12.318 1.00 91.31 186 LYS A CA 1
ATOM 1451 C C . LYS A 1 186 ? -0.601 2.624 -11.223 1.00 91.31 186 LYS A C 1
ATOM 1453 O O . LYS A 1 186 ? -1.425 1.743 -11.485 1.00 91.31 186 LYS A O 1
ATOM 1458 N N . ILE A 1 187 ? -0.404 3.066 -9.993 1.00 91.50 187 ILE A N 1
ATOM 1459 C CA . ILE A 1 187 ? -1.168 2.592 -8.844 1.00 91.50 187 ILE A CA 1
ATOM 1460 C C . ILE A 1 187 ? -2.525 3.292 -8.829 1.00 91.50 187 ILE A C 1
ATOM 1462 O O . ILE A 1 187 ? -2.613 4.516 -8.846 1.00 91.50 187 ILE A O 1
ATOM 1466 N N . SER A 1 188 ? -3.590 2.497 -8.787 1.00 91.88 188 SER A N 1
ATOM 1467 C CA . SER A 1 188 ? -4.974 2.986 -8.710 1.00 91.88 188 SER A CA 1
ATOM 1468 C C . SER A 1 188 ? -5.569 2.900 -7.310 1.00 91.88 188 SER A C 1
ATOM 1470 O O . SER A 1 188 ? -6.452 3.678 -6.961 1.00 91.88 188 SER A O 1
ATOM 1472 N N . SER A 1 189 ? -5.095 1.958 -6.498 1.00 91.94 189 SER A N 1
ATOM 1473 C CA . SER A 1 189 ? -5.534 1.811 -5.119 1.00 91.94 189 SER A CA 1
ATOM 1474 C C . SER A 1 189 ? -4.422 1.231 -4.265 1.00 91.94 189 SER A C 1
ATOM 1476 O O . SER A 1 189 ? -3.676 0.363 -4.728 1.00 91.94 189 SER A O 1
ATOM 1478 N N . ILE A 1 190 ? -4.341 1.718 -3.031 1.00 93.38 190 ILE A N 1
ATOM 1479 C CA . ILE A 1 190 ? -3.435 1.244 -1.991 1.00 93.38 190 ILE A CA 1
ATOM 1480 C C . ILE A 1 190 ? -4.293 0.825 -0.803 1.00 93.38 190 ILE A C 1
ATOM 1482 O O . ILE A 1 190 ? -5.073 1.627 -0.294 1.00 93.38 190 ILE A O 1
ATOM 1486 N N . VAL A 1 191 ? -4.150 -0.421 -0.362 1.00 94.25 191 VAL A N 1
ATOM 1487 C CA . VAL A 1 191 ? -4.816 -0.946 0.833 1.00 94.25 191 VAL A CA 1
ATOM 1488 C C . VAL A 1 191 ? -3.764 -1.252 1.890 1.00 94.25 191 VAL A C 1
ATOM 1490 O O . VAL A 1 191 ? -2.967 -2.174 1.728 1.00 94.25 191 VAL A O 1
ATOM 1493 N N . ILE A 1 192 ? -3.771 -0.497 2.983 1.00 94.06 192 ILE A N 1
ATOM 1494 C CA . ILE A 1 192 ? -2.895 -0.693 4.136 1.00 94.06 192 ILE A CA 1
ATOM 1495 C C . ILE A 1 192 ? -3.371 -1.930 4.894 1.00 94.06 192 ILE A C 1
ATOM 1497 O O . ILE A 1 192 ? -4.479 -1.948 5.434 1.00 94.06 192 ILE A O 1
ATOM 1501 N N . MET A 1 193 ? -2.540 -2.966 4.931 1.00 92.00 193 MET A N 1
ATOM 1502 C CA . MET A 1 193 ? -2.840 -4.228 5.609 1.00 92.00 193 MET A CA 1
ATOM 1503 C C . MET A 1 193 ? -2.377 -4.225 7.067 1.00 92.00 193 MET A C 1
ATOM 1505 O O . MET A 1 193 ? -3.010 -4.858 7.907 1.00 92.00 193 MET A O 1
ATOM 1509 N N . GLY A 1 194 ? -1.297 -3.507 7.371 1.00 89.69 194 GLY A N 1
ATOM 1510 C CA . GLY A 1 194 ? -0.735 -3.395 8.715 1.00 89.69 194 GLY A CA 1
ATOM 1511 C C . GLY A 1 194 ? 0.621 -2.697 8.697 1.00 89.69 194 GLY A C 1
ATOM 1512 O O . GLY A 1 194 ? 1.064 -2.232 7.648 1.00 89.69 194 GLY A O 1
ATOM 1513 N N . SER A 1 195 ? 1.287 -2.641 9.843 1.00 84.88 195 SER A N 1
ATOM 1514 C CA . SER A 1 195 ? 2.663 -2.160 9.978 1.00 84.88 195 SER A CA 1
ATOM 1515 C C . SER A 1 195 ? 3.608 -3.305 10.320 1.00 84.88 195 SER A C 1
ATOM 1517 O O . SER A 1 195 ? 3.239 -4.237 11.041 1.00 84.88 195 SER A O 1
ATOM 1519 N N . LEU A 1 196 ? 4.828 -3.260 9.784 1.00 80.75 196 LEU A N 1
ATOM 1520 C CA . LEU A 1 196 ? 5.903 -4.098 10.298 1.00 80.75 196 LEU A CA 1
ATOM 1521 C C . LEU A 1 196 ? 6.395 -3.522 11.630 1.00 80.75 196 LEU A C 1
ATOM 1523 O O . LEU A 1 196 ? 6.518 -2.307 11.753 1.00 80.75 196 LEU A O 1
ATOM 1527 N N . PRO A 1 197 ? 6.699 -4.372 12.623 1.00 73.81 197 PRO A N 1
ATOM 1528 C CA . PRO A 1 197 ? 7.343 -3.911 13.842 1.00 73.81 197 PRO A CA 1
ATOM 1529 C C . PRO A 1 197 ? 8.752 -3.390 13.525 1.00 73.81 197 PRO A C 1
ATOM 1531 O O . PRO A 1 197 ? 9.518 -4.067 12.832 1.00 73.81 197 PRO A O 1
ATOM 1534 N N . ASP A 1 198 ? 9.123 -2.245 14.107 1.00 65.50 198 ASP A N 1
ATOM 1535 C CA . ASP A 1 198 ? 10.421 -1.556 13.932 1.00 65.50 198 ASP A CA 1
ATOM 1536 C C . ASP A 1 198 ? 11.652 -2.467 14.134 1.00 65.50 198 ASP A C 1
ATOM 1538 O O . ASP A 1 198 ? 12.752 -2.209 13.645 1.00 65.50 198 ASP A O 1
ATOM 1542 N N . ASN A 1 199 ? 11.469 -3.590 14.827 1.00 57.41 199 ASN A N 1
ATOM 1543 C CA . ASN A 1 199 ? 12.512 -4.557 15.156 1.00 57.41 199 ASN A CA 1
ATOM 1544 C C . ASN A 1 199 ? 12.945 -5.445 13.973 1.00 57.41 199 ASN A C 1
ATOM 1546 O O . ASN A 1 199 ? 13.924 -6.182 14.102 1.00 57.41 199 ASN A O 1
ATOM 1550 N N . ALA A 1 200 ? 12.243 -5.409 12.835 1.00 56.25 200 ALA A N 1
ATOM 1551 C CA . ALA A 1 200 ? 12.518 -6.291 11.696 1.00 56.25 200 ALA A CA 1
ATOM 1552 C C . ALA A 1 200 ? 13.850 -5.991 10.973 1.00 56.25 200 ALA A C 1
ATOM 1554 O O . ALA A 1 200 ? 14.385 -6.876 10.313 1.00 56.25 200 ALA A O 1
ATOM 1555 N N . ASN A 1 201 ? 14.409 -4.784 11.136 1.00 50.53 201 ASN A N 1
ATOM 1556 C CA . ASN A 1 201 ? 15.661 -4.347 10.494 1.00 50.53 201 ASN A CA 1
ATOM 1557 C C . ASN A 1 201 ? 16.881 -4.302 11.441 1.00 50.53 201 ASN A C 1
ATOM 1559 O O . ASN A 1 201 ? 17.933 -3.799 11.057 1.00 50.53 201 ASN A O 1
ATOM 1563 N N . LYS A 1 202 ? 16.761 -4.800 12.681 1.00 48.84 202 LYS A N 1
ATOM 1564 C CA . LYS A 1 202 ? 17.842 -4.783 13.692 1.00 48.84 202 LYS A CA 1
ATOM 1565 C C . LYS A 1 202 ? 18.703 -6.059 13.737 1.00 48.84 202 LYS A C 1
ATOM 1567 O O . LYS A 1 202 ? 19.344 -6.310 14.755 1.00 48.84 202 LYS A O 1
ATOM 1572 N N . ARG A 1 203 ? 18.710 -6.881 12.687 1.00 38.31 203 ARG A N 1
ATOM 1573 C CA . ARG A 1 203 ? 19.513 -8.115 12.635 1.00 38.31 203 ARG A CA 1
ATOM 1574 C C . ARG A 1 203 ? 20.549 -8.078 11.531 1.00 38.31 203 ARG A C 1
ATOM 1576 O O . ARG A 1 203 ? 20.181 -7.647 10.419 1.00 38.31 203 ARG A O 1
#

Mean predicted aligned error: 16.38 Å

Foldseek 3Di:
DDDDDDDDDDDDDDDDDDDDDDDDDDDDDDDDPPPDPDPPQDWDWPDKFKFFWADQDPPQQKTKTWHFPDPWDQDPVVRDIDHTDTDIDIAHADPQEFEFEQDDDFDADPVRHTDDDDPVRVVVQQPPCPVDHHGGDDPVVSDGQFTKMWTWIFGDDDPPPDDPDDDDDDPDDPPDVVVVVNGDTHTRYIYGHGGDPPCPPVD